Protein AF-A0A0M8MBG8-F1 (afdb_monomer)

Foldseek 3Di:
DDKFKAAPAQRDTDDPVVNVVDQWIKIFDADPVVRHGQKIFIHGNNHGPAIEGEDDPPDDPLVVLQVCQQKYWYWYFDDQDPQKTKIWTFMHHRSDTDWIWIFIAHNSRHTQKTWTADPPPRHTQLQPMKGKDFDPVQDDPVLPGGWIWIWGADRVFFTDKIWTDPPPPPCVRIDIDGPVCVVVVVVVDPDDPVQRRGSDPDDDDPPD

Structure (mmCIF, N/CA/C/O backbone):
data_AF-A0A0M8MBG8-F1
#
_entry.id   AF-A0A0M8MBG8-F1
#
loop_
_atom_site.group_PDB
_atom_site.id
_atom_site.type_symbol
_atom_site.label_atom_id
_atom_site.label_alt_id
_atom_site.label_comp_id
_atom_site.label_asym_id
_atom_site.label_entity_id
_atom_site.label_seq_id
_atom_site.pdbx_PDB_ins_code
_atom_site.Cartn_x
_atom_site.Cartn_y
_atom_site.Cartn_z
_atom_site.occupancy
_atom_site.B_iso_or_equiv
_atom_site.auth_seq_id
_atom_site.auth_comp_id
_atom_site.auth_asym_id
_atom_site.auth_atom_id
_atom_site.pdbx_PDB_model_num
ATOM 1 N N . MET A 1 1 ? -3.049 15.633 20.155 1.00 88.62 1 MET A N 1
ATOM 2 C CA . MET A 1 1 ? -3.070 15.124 18.769 1.00 88.62 1 MET A CA 1
ATOM 3 C C . MET A 1 1 ? -3.278 16.307 17.857 1.00 88.62 1 MET A C 1
ATOM 5 O O . MET A 1 1 ? -4.238 17.054 18.041 1.00 88.62 1 MET A O 1
ATOM 9 N N . LYS A 1 2 ? -2.425 16.414 16.848 1.00 94.88 2 LYS A N 1
ATOM 10 C CA . LYS A 1 2 ? -2.507 17.408 15.787 1.00 94.88 2 LYS A CA 1
ATOM 11 C C . LYS A 1 2 ? -3.289 16.831 14.607 1.00 94.88 2 LYS A C 1
ATOM 13 O O . LYS A 1 2 ? -3.202 15.636 14.340 1.00 94.88 2 LYS A O 1
ATOM 18 N N . ILE A 1 3 ? -4.043 17.670 13.904 1.00 97.12 3 ILE A N 1
ATOM 19 C CA . ILE A 1 3 ? -4.686 17.296 12.637 1.00 97.12 3 ILE A CA 1
ATOM 20 C C . ILE A 1 3 ? -3.884 17.922 11.500 1.00 97.12 3 ILE A C 1
ATOM 22 O O . ILE A 1 3 ? -3.602 19.121 11.528 1.00 97.12 3 ILE A O 1
ATOM 26 N N . GLU A 1 4 ? -3.530 17.113 10.510 1.00 96.50 4 GLU A N 1
ATOM 27 C CA . GLU A 1 4 ? -2.860 17.540 9.286 1.00 96.50 4 GLU A CA 1
ATOM 28 C C . GLU A 1 4 ? -3.695 17.140 8.074 1.00 96.50 4 GLU A C 1
ATOM 30 O O . GLU A 1 4 ? -4.271 16.054 8.043 1.00 96.50 4 GLU A O 1
ATOM 35 N N . TYR A 1 5 ? -3.736 18.014 7.073 1.00 96.75 5 TYR A N 1
ATOM 36 C CA . TYR A 1 5 ? -4.320 17.716 5.772 1.00 96.75 5 TYR A CA 1
ATOM 37 C C . TYR A 1 5 ? -3.174 17.469 4.813 1.00 96.75 5 TYR A C 1
ATOM 39 O O . TYR A 1 5 ? -2.209 18.237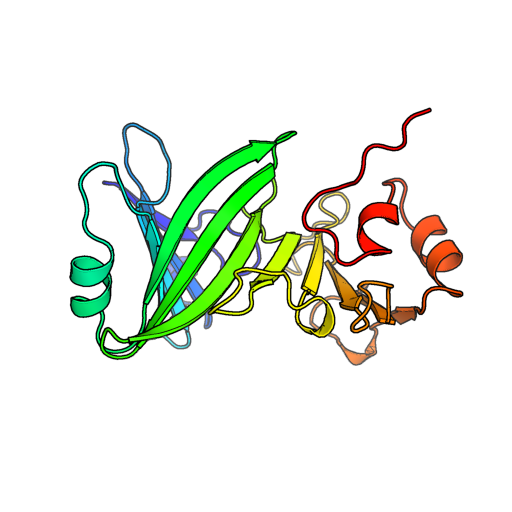 4.806 1.00 96.75 5 TYR A O 1
ATOM 47 N N . ARG A 1 6 ? -3.248 16.391 4.038 1.00 93.12 6 ARG A N 1
ATOM 48 C CA . ARG A 1 6 ? -2.189 16.037 3.097 1.00 93.12 6 ARG A CA 1
ATOM 49 C C . ARG A 1 6 ? -2.761 15.779 1.720 1.00 93.12 6 ARG A C 1
ATOM 51 O O . ARG A 1 6 ? -3.870 15.267 1.589 1.00 93.12 6 ARG A O 1
ATOM 58 N N . ASN A 1 7 ? -2.001 16.144 0.698 1.00 88.81 7 ASN A N 1
ATOM 59 C CA . ASN A 1 7 ? -2.304 15.729 -0.662 1.00 88.81 7 ASN A CA 1
ATOM 60 C C . ASN A 1 7 ? -2.178 14.198 -0.752 1.00 88.81 7 ASN A C 1
ATOM 62 O O . ASN A 1 7 ? -1.215 13.636 -0.232 1.00 88.81 7 ASN A O 1
ATOM 66 N N . TYR A 1 8 ? -3.151 13.540 -1.382 1.00 85.62 8 TYR A N 1
ATOM 67 C CA . TYR A 1 8 ? -3.202 12.079 -1.452 1.00 85.62 8 TYR A CA 1
ATOM 68 C C . TYR A 1 8 ? -1.993 11.472 -2.179 1.00 85.62 8 TYR A C 1
ATOM 70 O O . TYR A 1 8 ? -1.379 10.535 -1.677 1.00 85.62 8 TYR A O 1
ATOM 78 N N . PHE A 1 9 ? -1.606 12.054 -3.315 1.00 77.50 9 PHE A N 1
ATOM 79 C CA . PHE A 1 9 ? -0.576 11.500 -4.197 1.00 77.50 9 PHE A CA 1
ATOM 80 C C . PHE A 1 9 ? 0.858 11.750 -3.720 1.00 77.50 9 PHE A C 1
ATOM 82 O O . PHE A 1 9 ? 1.737 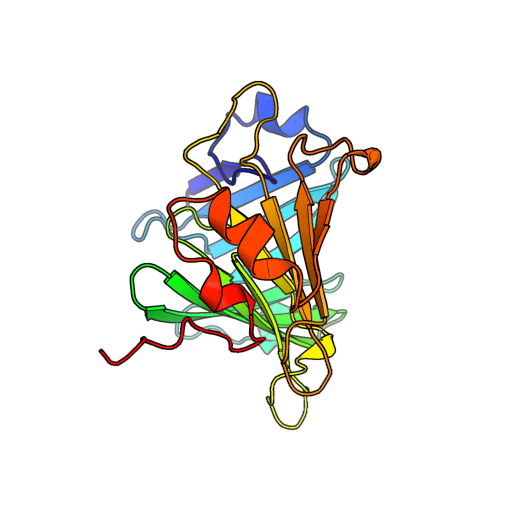10.926 -3.954 1.00 77.50 9 PHE A O 1
ATOM 89 N N . SER A 1 10 ? 1.111 12.889 -3.072 1.00 75.12 10 SER A N 1
ATOM 90 C CA . SER A 1 10 ? 2.455 13.278 -2.611 1.00 75.12 10 SER A CA 1
ATOM 91 C C . SER A 1 10 ? 2.670 13.114 -1.109 1.00 75.12 10 SER A C 1
ATOM 93 O O . SER A 1 10 ? 3.806 13.209 -0.646 1.00 75.12 10 SER A O 1
ATOM 95 N N . ASN A 1 11 ? 1.595 12.929 -0.333 1.00 82.12 11 ASN A N 1
ATOM 96 C CA . ASN A 1 11 ? 1.604 12.915 1.132 1.00 82.12 11 ASN A CA 1
ATOM 97 C C . ASN A 1 11 ? 2.143 14.218 1.772 1.00 82.12 11 ASN A C 1
ATOM 99 O O . ASN A 1 11 ? 2.404 14.272 2.976 1.00 82.12 11 ASN A O 1
ATOM 103 N N . PHE A 1 12 ? 2.293 15.301 1.001 1.00 85.25 12 PHE A N 1
ATOM 104 C CA . PHE A 1 12 ? 2.728 16.593 1.528 1.00 85.25 12 PHE A CA 1
ATOM 105 C C . PHE A 1 12 ? 1.622 17.285 2.315 1.00 85.25 12 PHE A C 1
ATOM 107 O O . PHE A 1 12 ? 0.460 17.294 1.909 1.00 85.25 12 PHE A O 1
ATOM 114 N N . VAL A 1 13 ? 2.004 17.911 3.431 1.00 91.00 13 VAL A N 1
ATOM 115 C CA . VAL A 1 13 ? 1.089 18.699 4.261 1.00 91.00 13 VAL A CA 1
ATOM 116 C C . VAL A 1 13 ? 0.666 19.958 3.510 1.00 91.00 13 VAL A C 1
ATOM 118 O O . VAL A 1 13 ? 1.502 20.753 3.081 1.00 91.00 13 VAL A O 1
ATOM 121 N N 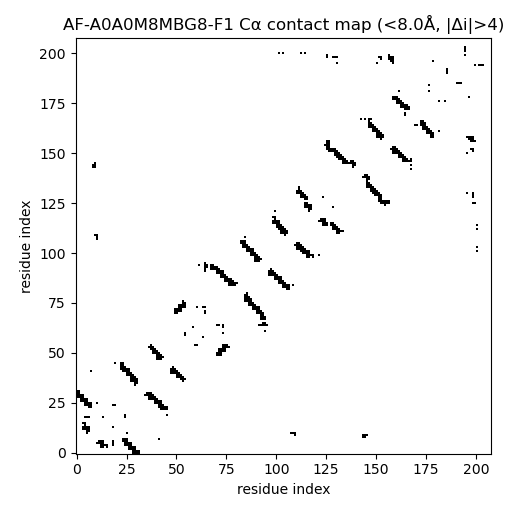. ILE A 1 14 ? -0.643 20.159 3.400 1.00 93.00 14 ILE A N 1
ATOM 122 C CA . ILE A 1 14 ? -1.267 21.306 2.744 1.00 93.00 14 ILE A CA 1
ATOM 123 C C . ILE A 1 14 ? -2.252 22.002 3.699 1.00 93.00 14 ILE A C 1
ATOM 125 O O . ILE A 1 14 ? -2.758 21.380 4.635 1.00 93.00 14 ILE A O 1
ATOM 129 N N . PRO A 1 15 ? -2.542 23.301 3.499 1.00 96.25 15 PRO A N 1
ATOM 130 C CA . PRO A 1 15 ? -3.608 23.982 4.228 1.00 96.25 15 PRO A CA 1
ATOM 131 C C . PRO A 1 15 ? -4.957 23.287 4.028 1.00 96.25 15 PRO A C 1
ATOM 133 O O . PRO A 1 15 ? -5.262 22.826 2.925 1.00 96.25 15 PRO A O 1
ATOM 136 N N . LYS A 1 16 ? -5.786 23.277 5.075 1.00 96.19 16 LYS A N 1
ATOM 137 C CA . LYS A 1 16 ? -7.126 22.677 5.056 1.00 96.19 16 LYS A CA 1
ATOM 138 C C . LYS A 1 16 ? -7.964 23.195 3.887 1.00 96.19 16 LYS A C 1
ATOM 140 O O . LYS A 1 16 ? -8.565 22.415 3.161 1.00 96.19 16 LYS A O 1
ATOM 145 N N . GLU A 1 17 ? -7.956 24.509 3.690 1.00 95.88 17 GLU A N 1
ATOM 146 C CA . GLU A 1 17 ? -8.761 25.196 2.682 1.00 95.88 17 GLU A CA 1
ATOM 147 C C . GLU A 1 17 ? -8.352 24.801 1.262 1.00 95.88 17 GLU A C 1
ATOM 149 O O . GLU A 1 17 ? -9.161 24.885 0.348 1.00 95.88 17 GLU A O 1
ATOM 154 N N . LYS A 1 18 ? -7.097 24.371 1.068 1.00 94.44 18 LYS A N 1
ATOM 155 C CA . LYS A 1 18 ? -6.642 23.810 -0.206 1.00 94.44 18 LYS A CA 1
ATOM 156 C C . LYS A 1 18 ? -7.043 22.347 -0.351 1.00 94.44 18 LYS A C 1
ATOM 158 O O . LYS A 1 18 ? -7.426 21.950 -1.441 1.00 94.44 18 LYS A O 1
ATOM 163 N N . ALA A 1 19 ? -6.953 21.566 0.725 1.00 94.00 19 ALA A N 1
ATOM 164 C CA . ALA A 1 19 ? -7.314 20.151 0.711 1.00 94.00 19 ALA A CA 1
ATOM 165 C C . ALA A 1 19 ? -8.797 19.938 0.385 1.00 94.00 19 ALA A C 1
ATOM 167 O O . ALA A 1 19 ? -9.117 19.115 -0.458 1.00 94.00 19 ALA A O 1
ATOM 168 N N . GLU A 1 20 ? -9.689 20.730 0.984 1.00 92.94 20 GLU A N 1
ATOM 169 C CA . GLU A 1 20 ? -11.144 20.628 0.774 1.00 92.94 20 GLU A CA 1
ATOM 170 C C . GLU A 1 20 ? -11.607 21.052 -0.635 1.00 92.94 20 GLU A C 1
ATOM 172 O O . GLU A 1 20 ? -12.784 20.910 -0.957 1.00 92.94 20 GLU A O 1
ATOM 177 N N . LEU A 1 21 ? -10.701 21.574 -1.473 1.00 94.00 21 LEU A N 1
ATOM 178 C CA . LEU A 1 21 ? -10.950 21.849 -2.894 1.00 94.00 21 LEU A CA 1
ATOM 179 C C . LEU A 1 21 ? -10.527 20.689 -3.808 1.00 94.00 21 LEU A C 1
ATOM 181 O O . LEU A 1 21 ? -10.783 20.756 -5.007 1.00 94.00 21 LEU A O 1
ATOM 185 N N . LEU A 1 22 ? -9.843 19.676 -3.270 1.00 91.19 22 LEU A N 1
ATOM 186 C CA . LEU A 1 22 ? -9.430 18.488 -4.009 1.00 91.19 22 LEU A CA 1
ATOM 187 C C . LEU A 1 22 ? -10.524 17.422 -3.937 1.00 91.19 22 LEU A C 1
ATOM 189 O O . LEU A 1 22 ? -11.169 17.257 -2.900 1.00 91.19 22 LEU A O 1
ATOM 193 N N . ASP A 1 23 ? -10.661 16.649 -5.012 1.00 92.69 23 ASP A N 1
ATOM 194 C CA . ASP A 1 23 ? -11.543 15.480 -5.023 1.00 92.69 23 ASP A CA 1
ATOM 195 C C . ASP A 1 23 ? -11.026 14.377 -4.088 1.00 92.69 23 ASP A C 1
ATOM 197 O O . ASP A 1 23 ? -11.828 13.656 -3.499 1.00 92.69 23 ASP A O 1
ATOM 201 N N . GLU A 1 24 ? -9.704 14.281 -3.901 1.00 94.25 24 GLU A N 1
ATOM 202 C CA . GLU A 1 24 ? -9.063 13.290 -3.037 1.00 94.25 24 GLU A CA 1
ATOM 203 C C . GLU A 1 24 ? -7.954 13.900 -2.161 1.00 94.25 24 GLU A C 1
ATOM 205 O O . GLU A 1 24 ? -7.055 14.600 -2.641 1.00 94.25 24 GLU A O 1
ATOM 210 N N . TYR A 1 25 ? -8.004 13.639 -0.853 1.00 95.25 25 TYR A N 1
ATOM 211 C CA . TYR A 1 25 ? -6.995 14.087 0.113 1.00 95.25 25 TYR A CA 1
ATOM 212 C C . TYR A 1 25 ? -6.979 13.217 1.377 1.00 95.25 25 TYR A C 1
ATOM 214 O O . TYR A 1 25 ? -7.871 12.404 1.620 1.00 95.25 25 TYR A O 1
ATOM 222 N N . LEU A 1 26 ? -5.956 13.400 2.216 1.00 95.56 26 LEU A N 1
ATOM 223 C CA . LEU A 1 26 ? -5.808 12.691 3.487 1.00 95.56 26 LEU A CA 1
ATOM 224 C C . LEU A 1 26 ? -6.048 13.626 4.674 1.00 95.56 26 LEU A C 1
ATOM 226 O O . LEU A 1 26 ? -5.556 14.757 4.700 1.00 95.56 26 LEU A O 1
ATOM 230 N N . VAL A 1 27 ? -6.730 13.120 5.702 1.00 97.50 27 VAL A N 1
ATOM 231 C CA . VAL A 1 27 ? -6.799 13.739 7.033 1.00 97.50 27 VAL A CA 1
ATOM 232 C C . VAL A 1 27 ? -6.043 12.860 8.019 1.00 97.50 27 VAL A C 1
ATOM 234 O O . VAL A 1 27 ? -6.485 11.765 8.365 1.00 97.50 27 VAL A O 1
ATOM 237 N N . CYS A 1 28 ? -4.900 13.343 8.491 1.00 96.12 28 CYS A N 1
ATOM 238 C CA . CYS A 1 28 ? -4.022 12.618 9.398 1.00 96.12 28 CYS A CA 1
ATOM 239 C C . CYS A 1 28 ? -4.172 13.147 10.826 1.00 96.12 28 CYS A C 1
ATOM 241 O O . CYS A 1 28 ? -3.935 14.323 11.101 1.00 96.12 28 CYS A O 1
ATOM 243 N N . TYR A 1 29 ? -4.510 12.260 11.756 1.00 95.94 29 TYR A N 1
ATOM 244 C CA . TYR A 1 29 ? -4.468 12.519 13.189 1.00 95.94 29 TYR A CA 1
ATOM 245 C C . TYR A 1 29 ? -3.117 12.061 13.718 1.00 95.94 29 TYR A C 1
ATOM 247 O O . TYR A 1 29 ? -2.861 10.862 13.820 1.00 95.94 29 TYR A O 1
ATOM 255 N N . VAL A 1 30 ? -2.255 13.020 14.023 1.00 93.56 30 VAL A N 1
ATOM 256 C CA . VAL A 1 30 ? -0.849 12.807 14.354 1.00 93.56 30 VAL A CA 1
ATOM 257 C C . VAL A 1 30 ? -0.644 12.948 15.858 1.00 93.56 30 VAL A C 1
ATOM 259 O O . VAL A 1 30 ? -1.140 13.890 16.491 1.00 93.56 30 VAL A O 1
ATOM 262 N N . ASP A 1 31 ? 0.075 11.998 16.443 1.00 90.38 31 ASP A N 1
ATOM 263 C CA . ASP A 1 31 ? 0.543 12.103 17.817 1.00 90.38 31 ASP A CA 1
ATOM 264 C C . ASP A 1 31 ? 1.647 13.171 17.902 1.00 90.38 31 ASP A C 1
ATOM 266 O O . ASP A 1 31 ? 2.607 13.161 17.137 1.00 90.38 31 ASP A O 1
ATOM 270 N N . GLU A 1 32 ? 1.496 14.134 18.810 1.00 88.75 32 GLU A N 1
ATOM 271 C CA . GLU A 1 32 ? 2.401 15.290 18.886 1.00 88.75 32 GLU A CA 1
ATOM 272 C C . GLU A 1 32 ? 3.767 14.952 19.485 1.00 88.75 32 GLU A C 1
ATOM 274 O O . GLU A 1 32 ? 4.735 15.656 19.207 1.00 88.75 32 GLU A O 1
ATOM 279 N N . ALA A 1 33 ? 3.857 13.900 20.302 1.00 88.00 33 ALA A N 1
ATOM 280 C CA . ALA A 1 33 ? 5.107 13.505 20.938 1.00 88.00 33 ALA A CA 1
ATOM 281 C C . ALA A 1 33 ? 6.012 12.741 19.964 1.00 88.00 33 ALA A C 1
ATOM 283 O O . ALA A 1 33 ? 7.230 12.902 19.992 1.00 88.00 33 ALA A O 1
ATOM 284 N N . THR A 1 34 ? 5.412 11.919 19.104 1.00 84.88 34 THR A N 1
ATOM 285 C CA . THR A 1 34 ? 6.127 11.058 18.152 1.00 84.88 34 THR A CA 1
ATOM 286 C C . THR A 1 34 ? 6.160 11.622 16.735 1.00 84.88 34 THR A C 1
ATOM 288 O O . THR A 1 34 ? 7.015 11.234 15.947 1.00 84.88 34 THR A O 1
ATOM 291 N N . GLY A 1 35 ? 5.238 12.523 16.385 1.00 85.56 35 GLY A N 1
ATOM 292 C CA . GLY A 1 35 ? 5.064 13.014 15.017 1.00 85.56 35 GLY A CA 1
ATOM 293 C C . GLY A 1 35 ? 4.468 11.976 14.060 1.00 85.56 35 GLY A C 1
ATOM 294 O O . GLY A 1 35 ? 4.411 12.220 12.855 1.00 85.56 35 GLY A O 1
ATOM 295 N N . LEU A 1 36 ? 4.014 10.826 14.569 1.00 85.44 36 LEU A N 1
ATOM 296 C CA . LEU A 1 36 ? 3.519 9.724 13.752 1.00 85.44 36 LEU A CA 1
ATOM 297 C C . LEU A 1 36 ? 1.984 9.713 13.677 1.00 85.44 36 LEU A C 1
ATOM 299 O O . LEU A 1 36 ? 1.308 10.042 14.657 1.00 85.44 36 LEU A O 1
ATOM 303 N N . PRO A 1 37 ? 1.393 9.312 12.535 1.00 89.88 37 PRO A N 1
ATOM 304 C CA . PRO A 1 37 ? -0.052 9.211 12.417 1.00 89.88 37 PRO A CA 1
ATOM 305 C C . PRO A 1 37 ? -0.584 8.082 13.302 1.00 89.88 37 PRO A C 1
ATOM 307 O O . PRO A 1 37 ? -0.076 6.959 13.275 1.00 89.88 37 PRO A O 1
ATOM 310 N N . LYS A 1 38 ? -1.636 8.392 14.056 1.00 93.06 38 LYS A N 1
ATOM 311 C CA . LYS A 1 38 ? -2.478 7.434 14.774 1.00 93.06 38 LYS A CA 1
ATOM 312 C C . LYS A 1 38 ? -3.627 6.949 13.895 1.00 93.06 38 LYS A C 1
ATOM 314 O O . LYS A 1 38 ? -3.981 5.774 13.915 1.00 93.06 38 LYS A O 1
ATOM 319 N N . ARG A 1 39 ? -4.220 7.863 13.125 1.00 94.75 39 ARG A N 1
ATOM 320 C CA . ARG A 1 39 ? -5.308 7.586 12.179 1.00 94.75 39 ARG A CA 1
ATOM 321 C C . ARG A 1 39 ? -5.130 8.400 10.914 1.00 94.75 39 ARG A C 1
ATOM 323 O O . ARG A 1 39 ? -4.738 9.563 10.996 1.00 94.75 39 ARG A O 1
ATOM 330 N N . ILE A 1 40 ? -5.464 7.812 9.777 1.00 95.19 40 ILE A N 1
ATOM 331 C CA . ILE A 1 40 ? -5.503 8.496 8.488 1.00 95.19 40 ILE A CA 1
ATOM 332 C C . ILE A 1 40 ? -6.858 8.210 7.862 1.00 95.19 40 ILE A C 1
ATOM 334 O O . ILE A 1 40 ? -7.256 7.052 7.764 1.00 95.19 40 ILE A O 1
ATOM 338 N N . TYR A 1 41 ? -7.570 9.262 7.477 1.00 96.56 41 TYR A N 1
ATOM 339 C CA . TYR A 1 41 ? -8.777 9.141 6.672 1.00 96.56 41 TYR A CA 1
ATOM 340 C C . TYR A 1 41 ? -8.444 9.515 5.239 1.00 96.56 41 TYR A C 1
ATOM 342 O O . TYR A 1 41 ? -7.955 10.619 4.998 1.00 96.56 41 TYR A O 1
ATOM 350 N N . THR A 1 42 ? -8.735 8.610 4.315 1.00 95.94 42 THR A N 1
ATOM 351 C CA . THR A 1 42 ? -8.793 8.920 2.889 1.00 95.94 42 THR A CA 1
ATOM 352 C C . THR A 1 42 ? -10.156 9.524 2.612 1.00 95.94 42 THR A C 1
ATOM 354 O O . THR A 1 42 ? -11.181 8.892 2.884 1.00 95.94 42 THR A O 1
ATOM 357 N N . VAL A 1 43 ? -10.167 10.762 2.130 1.00 96.62 43 VAL A N 1
ATOM 358 C CA . VAL A 1 43 ? -11.384 11.466 1.742 1.00 96.62 43 VAL A CA 1
ATOM 359 C C . VAL A 1 43 ? -11.450 11.499 0.226 1.00 96.62 43 VAL A C 1
ATOM 361 O O . VAL A 1 43 ? -10.537 12.028 -0.395 1.00 96.62 43 VAL A O 1
ATOM 364 N N . LEU A 1 44 ? -12.535 10.967 -0.331 1.00 95.38 44 LEU A N 1
ATOM 365 C CA . LEU A 1 44 ? -12.853 10.966 -1.753 1.00 95.38 44 LEU A CA 1
ATOM 366 C C . LEU A 1 44 ? -14.229 11.612 -1.950 1.00 95.38 44 LEU A C 1
ATOM 368 O O . LEU A 1 44 ? -15.193 11.257 -1.267 1.00 95.38 44 LEU A O 1
ATOM 372 N N . GLU A 1 45 ? -14.316 12.602 -2.836 1.00 94.25 45 GLU A N 1
ATOM 373 C CA . GLU A 1 45 ? -15.536 13.367 -3.134 1.00 94.25 45 GLU A CA 1
ATOM 374 C C . GLU A 1 45 ? -16.229 13.904 -1.859 1.00 94.25 45 GLU A C 1
ATOM 376 O O . GLU A 1 45 ? -17.454 13.872 -1.694 1.00 94.25 45 GLU A O 1
ATOM 381 N N . GLY A 1 46 ? -15.419 14.365 -0.898 1.00 92.50 46 GLY A N 1
ATOM 382 C CA . GLY A 1 46 ? -15.882 14.904 0.384 1.00 92.50 46 GLY A CA 1
ATOM 383 C C . GLY A 1 46 ? -16.404 13.863 1.383 1.00 92.50 46 GLY A C 1
ATOM 384 O O . GLY A 1 46 ? -16.980 14.237 2.409 1.00 92.50 46 GLY A O 1
ATOM 385 N N . ARG A 1 47 ? -16.223 12.562 1.124 1.00 93.69 47 ARG A N 1
ATOM 386 C CA . ARG A 1 47 ? -16.619 11.464 2.019 1.00 93.69 47 ARG A CA 1
ATOM 387 C C . ARG A 1 47 ? -15.410 10.652 2.446 1.00 93.69 47 ARG A C 1
ATOM 389 O O . ARG A 1 47 ? -14.475 10.478 1.681 1.00 93.69 47 ARG A O 1
ATOM 396 N N . VAL A 1 48 ? -15.438 10.135 3.672 1.00 94.06 48 VAL A N 1
ATOM 397 C CA . VAL A 1 48 ? -14.415 9.182 4.116 1.00 94.06 48 VAL A CA 1
ATOM 398 C C . VAL A 1 48 ? -14.633 7.871 3.366 1.00 94.06 48 VAL A C 1
ATOM 400 O O . VAL A 1 48 ? -15.657 7.222 3.564 1.00 94.06 48 VAL A O 1
ATOM 403 N N . ASP A 1 49 ? -13.675 7.523 2.516 1.00 93.81 49 ASP A N 1
ATOM 404 C CA . ASP A 1 49 ? -13.654 6.288 1.727 1.00 93.81 49 ASP A CA 1
ATOM 405 C C . ASP A 1 49 ? -12.804 5.205 2.408 1.00 93.81 49 ASP A C 1
ATOM 407 O O . ASP A 1 49 ? -13.153 4.026 2.422 1.00 93.81 49 ASP A O 1
ATOM 411 N N . GLY A 1 50 ? -11.726 5.621 3.079 1.00 94.00 50 GLY A N 1
ATOM 412 C CA . GLY A 1 50 ? -10.793 4.719 3.744 1.00 94.00 50 GLY A CA 1
ATOM 413 C C . GLY A 1 50 ? -10.370 5.212 5.119 1.00 94.00 50 GLY A C 1
ATOM 414 O O . GLY A 1 50 ? -10.265 6.414 5.368 1.00 94.00 50 GLY A O 1
ATOM 415 N N . ILE A 1 51 ? -10.100 4.266 6.020 1.00 96.56 51 ILE A N 1
ATOM 416 C CA . ILE A 1 51 ? -9.557 4.538 7.351 1.00 96.56 51 ILE A CA 1
ATOM 417 C C . ILE A 1 51 ? -8.374 3.611 7.589 1.00 96.56 51 ILE A C 1
ATOM 419 O O . ILE A 1 51 ? -8.546 2.395 7.642 1.00 96.56 51 ILE A O 1
ATOM 423 N N . ASP A 1 52 ? -7.196 4.187 7.804 1.00 95.31 52 ASP A N 1
ATOM 424 C CA . ASP A 1 52 ? -6.052 3.492 8.382 1.00 95.31 52 ASP A CA 1
ATOM 425 C C . ASP A 1 52 ? -5.950 3.841 9.870 1.00 95.31 52 ASP A C 1
ATOM 427 O O . ASP A 1 52 ? -5.906 5.014 10.250 1.00 95.31 52 ASP A O 1
ATOM 431 N N . TYR A 1 53 ? -5.902 2.824 10.727 1.00 96.31 53 TYR A N 1
ATOM 432 C CA . TYR A 1 53 ? -5.760 2.965 12.173 1.00 96.31 53 TYR A CA 1
ATOM 433 C C . TYR A 1 53 ? -4.484 2.270 12.639 1.00 96.31 53 TYR A C 1
ATOM 435 O O . TYR A 1 53 ? -4.349 1.063 12.475 1.00 96.31 53 TYR A O 1
ATOM 443 N N . TYR A 1 54 ? -3.571 3.003 13.268 1.00 94.62 54 TYR A N 1
ATOM 444 C CA . TYR A 1 54 ? -2.321 2.458 13.789 1.00 94.62 54 TYR A CA 1
ATOM 445 C C . TYR A 1 54 ? -2.490 2.001 15.240 1.00 94.62 54 TYR A C 1
ATOM 447 O O . TYR A 1 54 ? -2.752 2.816 16.130 1.00 94.62 54 TYR A O 1
ATOM 455 N N . LEU A 1 55 ? -2.342 0.695 15.472 1.00 93.44 55 LEU A N 1
ATOM 456 C CA . LEU A 1 55 ? -2.427 0.104 16.806 1.00 93.44 55 LEU A CA 1
ATOM 457 C C . LEU A 1 55 ? -1.276 0.582 17.690 1.00 93.44 55 LEU A C 1
ATOM 459 O O . LEU A 1 55 ? -0.108 0.535 17.302 1.00 93.44 55 LEU A O 1
ATOM 463 N N . GLU A 1 56 ? -1.620 0.999 18.901 1.00 89.12 56 GLU A N 1
ATOM 464 C CA . GLU A 1 56 ? -0.668 1.293 19.967 1.00 89.12 56 GLU A CA 1
ATOM 465 C C . GLU A 1 56 ? -0.592 0.145 20.984 1.00 89.12 56 GLU A C 1
ATOM 467 O O . GLU A 1 56 ? -1.524 -0.657 21.108 1.00 89.12 56 GLU A O 1
ATOM 472 N N . PRO A 1 57 ? 0.510 0.058 21.753 1.00 87.19 57 PRO A N 1
ATOM 473 C CA . PRO A 1 57 ? 0.638 -0.937 22.808 1.00 87.19 57 PRO A CA 1
ATOM 474 C C . PRO A 1 57 ? -0.543 -0.895 23.790 1.00 87.19 57 PRO A C 1
ATOM 476 O O . PRO A 1 57 ? -0.798 0.121 24.432 1.00 87.19 57 PRO A O 1
ATOM 479 N N . GLY A 1 58 ? -1.231 -2.029 23.938 1.00 89.44 58 GLY A N 1
ATOM 480 C CA . GLY A 1 58 ? -2.362 -2.191 24.858 1.00 89.44 58 GLY A CA 1
ATOM 481 C C . GLY A 1 58 ? -3.744 -2.029 24.221 1.00 89.44 58 GLY A C 1
ATOM 482 O O . GLY A 1 58 ? -4.738 -2.332 24.877 1.00 89.44 58 GLY A O 1
ATOM 483 N N . GLU A 1 59 ? -3.827 -1.615 22.958 1.00 94.31 59 GLU A N 1
ATOM 484 C CA . GLU A 1 59 ? -5.094 -1.587 22.228 1.00 94.31 59 GLU A CA 1
ATOM 485 C C . GLU A 1 59 ? -5.478 -2.960 21.676 1.00 94.31 59 GLU A C 1
ATOM 487 O O . GLU A 1 59 ? -4.632 -3.806 21.380 1.00 94.31 59 GLU A O 1
ATOM 492 N N . ASN A 1 60 ? -6.784 -3.180 21.520 1.00 94.50 60 ASN A N 1
ATOM 493 C CA . ASN A 1 60 ? -7.327 -4.421 20.990 1.00 94.50 60 ASN A CA 1
ATOM 494 C C . ASN A 1 60 ? -7.803 -4.238 19.544 1.00 94.50 60 ASN A C 1
ATOM 496 O O . ASN A 1 60 ? -8.781 -3.538 19.283 1.00 94.50 60 ASN A O 1
ATOM 500 N N . GLU A 1 61 ? -7.156 -4.932 18.609 1.00 95.00 61 GLU A N 1
ATOM 501 C CA . GLU A 1 61 ? -7.500 -4.914 17.181 1.00 95.00 61 GLU A CA 1
ATOM 502 C C . GLU A 1 61 ? -8.988 -5.182 16.906 1.00 95.00 61 GLU A C 1
ATOM 504 O O . GLU A 1 61 ? -9.615 -4.471 16.121 1.00 95.00 61 GLU A O 1
ATOM 509 N N . ALA A 1 62 ? -9.584 -6.172 17.576 1.00 94.00 62 ALA A N 1
ATOM 510 C CA . ALA A 1 62 ? -10.978 -6.545 17.353 1.00 94.00 62 ALA A CA 1
ATOM 511 C C . ALA A 1 62 ? -11.965 -5.495 17.885 1.00 94.00 62 ALA A C 1
ATOM 513 O O . ALA A 1 62 ? -13.083 -5.392 17.380 1.00 94.00 62 ALA A O 1
ATOM 514 N N . GLU A 1 63 ? -11.583 -4.724 18.903 1.00 95.38 63 GLU A N 1
ATOM 515 C CA . GLU A 1 63 ? -12.376 -3.585 19.369 1.00 95.38 63 GLU A CA 1
ATOM 516 C C . GLU A 1 63 ? -12.309 -2.442 18.359 1.00 95.38 63 GLU A C 1
ATOM 518 O O . GLU A 1 63 ? -13.355 -1.922 17.973 1.00 95.38 63 GLU A O 1
ATOM 523 N N . ILE A 1 64 ? -11.115 -2.124 17.846 1.00 95.38 64 ILE A N 1
ATOM 524 C CA . ILE A 1 64 ? -10.940 -1.108 16.799 1.00 95.38 64 ILE A CA 1
ATOM 525 C C . ILE A 1 64 ? -11.733 -1.472 15.539 1.00 95.38 64 ILE A C 1
ATOM 527 O O . ILE A 1 64 ? -12.476 -0.637 15.023 1.00 95.38 64 ILE A O 1
ATOM 531 N N . ALA A 1 65 ? -11.657 -2.724 15.085 1.00 95.25 65 ALA A N 1
ATOM 532 C CA . ALA A 1 65 ? -12.398 -3.204 13.919 1.00 95.25 65 ALA A CA 1
ATOM 533 C C . ALA A 1 65 ? -13.924 -3.038 14.060 1.00 95.25 65 ALA A C 1
ATOM 535 O O . ALA A 1 65 ? -14.622 -2.820 13.072 1.00 95.25 65 ALA A O 1
ATOM 536 N N . LYS A 1 66 ? -14.461 -3.114 15.286 1.00 94.19 66 LYS A N 1
ATOM 537 C CA . LYS A 1 66 ? -15.897 -2.929 15.558 1.00 94.19 66 LYS A CA 1
ATOM 538 C C . LYS A 1 66 ? -16.325 -1.464 15.597 1.00 94.19 66 LYS A C 1
ATOM 540 O O . LYS A 1 66 ? -17.506 -1.191 15.398 1.00 94.19 66 LYS A O 1
ATOM 545 N N . LEU A 1 67 ? -15.404 -0.533 15.854 1.00 93.88 67 LEU A N 1
ATOM 546 C CA . LEU A 1 67 ? -15.709 0.902 15.858 1.00 93.88 67 LEU A CA 1
ATOM 547 C C . LEU A 1 67 ? -16.009 1.431 14.449 1.00 93.88 67 LEU A C 1
ATOM 549 O O . LEU A 1 67 ? -16.804 2.358 14.304 1.00 93.88 67 LEU A O 1
ATOM 553 N N . TYR A 1 68 ? -15.410 0.831 13.418 1.00 91.50 68 TYR A N 1
ATOM 554 C CA . TYR A 1 68 ? -15.505 1.279 12.028 1.00 91.50 68 TYR A CA 1
ATOM 555 C C . TYR A 1 68 ? -16.221 0.235 11.165 1.00 91.50 68 TYR A C 1
ATOM 557 O O . TYR A 1 68 ? -15.613 -0.509 10.399 1.00 91.50 68 TYR A O 1
ATOM 565 N N . VAL A 1 69 ? -17.547 0.177 11.308 1.00 85.56 69 VAL A N 1
ATOM 566 C CA . VAL A 1 69 ? -18.403 -0.845 10.676 1.00 85.56 69 VAL A CA 1
ATOM 567 C C . VAL A 1 69 ? -18.309 -0.844 9.145 1.00 85.56 69 VAL A C 1
ATOM 569 O O . VAL A 1 69 ? -18.350 -1.914 8.541 1.00 85.56 69 VAL A O 1
ATOM 572 N N . GLU A 1 70 ? -18.156 0.325 8.524 1.00 88.94 70 GLU A N 1
ATOM 573 C CA . GLU A 1 70 ? -18.084 0.460 7.061 1.00 88.94 70 GLU A CA 1
ATOM 574 C C . GLU A 1 70 ? -16.743 -0.014 6.478 1.00 88.94 70 GLU A C 1
ATOM 576 O O . GLU A 1 70 ? -16.685 -0.417 5.320 1.00 88.94 70 GLU A O 1
ATOM 581 N N . GLY A 1 71 ? -15.676 -0.031 7.280 1.00 94.31 71 GLY A N 1
ATOM 582 C CA . GLY A 1 71 ? -14.352 -0.442 6.829 1.00 94.31 71 GLY A CA 1
ATO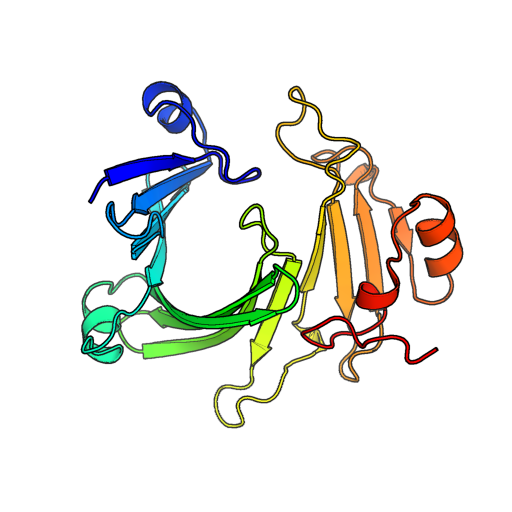M 583 C C . GLY A 1 71 ? -13.225 0.187 7.645 1.00 94.31 71 GLY A C 1
ATOM 584 O O . GLY A 1 71 ? -13.261 1.383 7.930 1.00 94.31 71 GLY A O 1
ATOM 585 N N . VAL A 1 72 ? -12.200 -0.593 7.996 1.00 96.75 72 VAL A N 1
ATOM 586 C CA . VAL A 1 72 ? -10.947 -0.071 8.570 1.00 96.75 72 VAL A CA 1
ATOM 587 C C . VAL A 1 72 ? -9.770 -0.989 8.284 1.00 96.75 72 VAL A C 1
ATOM 589 O O . VAL A 1 72 ? -9.849 -2.203 8.455 1.00 96.75 72 VAL A O 1
ATOM 592 N N . SER A 1 73 ? -8.653 -0.392 7.894 1.00 96.44 73 SER A N 1
ATOM 593 C CA . SER A 1 73 ? -7.341 -1.024 7.852 1.00 96.44 73 SER A CA 1
ATOM 594 C C . SER A 1 73 ? -6.643 -0.794 9.185 1.0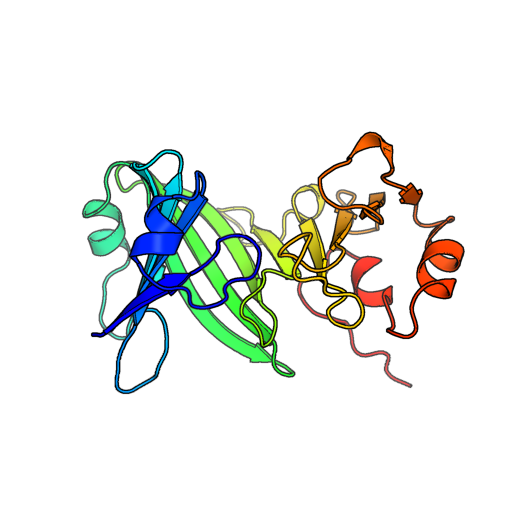0 96.44 73 SER A C 1
ATOM 596 O O . SER A 1 73 ? -6.149 0.297 9.466 1.00 96.44 73 SER A O 1
ATOM 598 N N . VAL A 1 74 ? -6.604 -1.819 10.028 1.00 96.81 74 VAL A N 1
ATOM 599 C CA . VAL A 1 74 ? -5.839 -1.784 11.273 1.00 96.81 74 VAL A CA 1
ATOM 600 C C . VAL A 1 74 ? -4.389 -2.144 10.963 1.00 96.81 74 VAL A C 1
ATOM 602 O O . VAL A 1 74 ? -4.123 -3.151 10.309 1.00 96.81 74 VAL A O 1
ATOM 605 N N . ARG A 1 75 ? -3.450 -1.295 11.378 1.00 94.62 75 ARG A N 1
ATOM 606 C CA . ARG A 1 75 ? -2.036 -1.374 11.012 1.00 94.62 75 ARG A CA 1
ATOM 607 C C . ARG A 1 75 ? -1.144 -1.533 12.228 1.00 94.62 75 ARG A C 1
ATOM 609 O O . ARG A 1 75 ? -1.264 -0.797 13.206 1.00 94.62 75 ARG A O 1
ATOM 616 N N . GLU A 1 76 ? -0.190 -2.442 12.108 1.00 91.81 76 GLU A N 1
ATOM 617 C CA . GLU A 1 76 ? 0.906 -2.646 13.050 1.00 91.81 76 GLU A CA 1
ATOM 618 C C . GLU A 1 76 ? 2.211 -2.221 12.374 1.00 91.81 76 GLU A C 1
ATOM 620 O O . GLU A 1 76 ? 2.549 -2.725 11.300 1.00 91.81 76 GLU A O 1
ATOM 625 N N . ARG A 1 77 ? 2.956 -1.295 12.989 1.00 85.31 77 ARG A N 1
ATOM 626 C CA . ARG A 1 77 ? 4.312 -0.963 12.530 1.00 85.31 77 ARG A CA 1
ATOM 627 C C . ARG A 1 77 ? 5.264 -2.050 13.004 1.00 85.31 77 ARG A C 1
ATOM 629 O O . ARG A 1 77 ? 5.352 -2.295 14.204 1.00 85.31 77 ARG A O 1
ATOM 636 N N . MET A 1 78 ? 5.936 -2.704 12.065 1.00 77.81 78 MET A N 1
ATOM 637 C CA . MET A 1 78 ? 6.771 -3.866 12.356 1.00 77.81 78 MET A CA 1
ATOM 638 C C . MET A 1 78 ? 8.238 -3.483 12.533 1.00 77.81 78 MET A C 1
ATOM 640 O O . MET A 1 78 ? 8.837 -3.842 13.543 1.00 77.81 78 MET A O 1
ATOM 644 N N . GLU A 1 79 ? 8.816 -2.764 11.568 1.00 78.56 79 GLU A N 1
ATOM 645 C CA . GLU A 1 79 ? 10.256 -2.495 11.536 1.00 78.56 79 GLU A CA 1
ATOM 646 C C . GLU A 1 79 ? 10.589 -1.294 10.638 1.00 78.56 79 GLU A C 1
ATOM 648 O O . GLU A 1 79 ? 9.874 -1.017 9.671 1.00 78.56 79 GLU A O 1
ATOM 653 N N . GLU A 1 80 ? 11.698 -0.617 10.947 1.00 77.06 80 GLU A N 1
ATOM 654 C CA . GLU A 1 80 ? 12.378 0.292 10.025 1.00 77.06 80 GLU A CA 1
ATOM 655 C C . GLU A 1 80 ? 13.651 -0.375 9.492 1.00 77.06 80 GLU A C 1
ATOM 657 O O . GLU A 1 80 ? 14.611 -0.584 10.234 1.00 77.06 80 GLU A O 1
ATOM 662 N N . VAL A 1 81 ? 13.677 -0.699 8.199 1.00 78.88 81 VAL A N 1
ATOM 663 C CA . VAL A 1 81 ? 14.823 -1.341 7.539 1.00 78.88 81 VAL A CA 1
ATOM 664 C C . VAL A 1 81 ? 15.349 -0.407 6.462 1.00 78.88 81 VAL A C 1
ATOM 666 O O . VAL A 1 81 ? 14.645 -0.109 5.506 1.00 78.88 81 VAL A O 1
ATOM 669 N N . GLN A 1 82 ? 16.592 0.065 6.602 1.00 77.56 82 GLN A N 1
ATOM 670 C CA . GLN A 1 82 ? 17.244 0.940 5.611 1.00 77.56 82 GLN A CA 1
ATOM 671 C C . GLN A 1 82 ? 16.429 2.212 5.270 1.00 77.56 82 GLN A C 1
ATOM 673 O O . GLN A 1 82 ? 16.436 2.680 4.135 1.00 77.56 82 GLN A O 1
ATOM 678 N N . GLY A 1 83 ? 15.718 2.778 6.254 1.00 80.75 83 GLY A N 1
ATOM 679 C CA . GLY A 1 83 ? 14.853 3.951 6.057 1.00 80.75 83 GLY A CA 1
ATOM 680 C C . GLY A 1 83 ? 13.495 3.642 5.416 1.00 80.75 83 GLY A C 1
ATOM 681 O O . GLY A 1 83 ? 12.761 4.570 5.084 1.00 80.75 83 GLY A O 1
ATOM 682 N N . LEU A 1 84 ? 13.158 2.360 5.247 1.00 87.81 84 LEU A N 1
ATOM 683 C CA . LEU A 1 84 ? 11.836 1.891 4.845 1.00 87.81 84 LEU A CA 1
ATOM 684 C C . LEU A 1 84 ? 11.023 1.504 6.074 1.00 87.81 84 LEU A C 1
ATOM 686 O O . LEU A 1 84 ? 11.535 0.816 6.953 1.00 87.81 84 LEU A O 1
ATOM 690 N N . VAL A 1 85 ? 9.748 1.881 6.101 1.00 89.00 85 VAL A N 1
ATOM 691 C CA . VAL A 1 85 ? 8.803 1.474 7.147 1.00 89.00 85 VAL A CA 1
ATOM 692 C C . VAL A 1 85 ? 8.009 0.275 6.650 1.00 89.00 85 VAL A C 1
ATOM 694 O O . VAL A 1 85 ? 7.364 0.348 5.603 1.00 89.00 85 VAL A O 1
ATOM 697 N N . ILE A 1 86 ? 8.028 -0.818 7.409 1.00 92.00 86 ILE A N 1
ATOM 698 C CA . ILE A 1 86 ? 7.238 -2.017 7.125 1.00 92.00 86 ILE A CA 1
ATOM 699 C C . ILE A 1 86 ? 6.032 -2.043 8.059 1.00 92.00 86 ILE A C 1
ATOM 701 O O . ILE A 1 86 ? 6.161 -1.996 9.286 1.00 92.00 86 ILE A O 1
ATOM 705 N N . GLU A 1 87 ? 4.848 -2.138 7.470 1.00 93.12 87 GLU A N 1
ATOM 706 C CA . GLU A 1 87 ? 3.574 -2.185 8.176 1.00 93.12 87 GLU A CA 1
ATOM 707 C C . GLU A 1 87 ? 2.825 -3.460 7.800 1.00 93.12 87 GLU A C 1
ATOM 709 O O . GLU A 1 87 ? 2.735 -3.797 6.622 1.00 93.12 87 GLU A O 1
ATOM 714 N N . ARG A 1 88 ? 2.205 -4.123 8.777 1.00 94.56 88 ARG A N 1
ATOM 715 C CA . ARG A 1 88 ? 1.190 -5.144 8.503 1.00 94.56 88 ARG A CA 1
ATOM 716 C C . ARG A 1 88 ? -0.188 -4.535 8.652 1.00 94.56 88 ARG A C 1
ATOM 718 O O . ARG A 1 88 ? -0.532 -4.044 9.723 1.00 94.56 88 ARG A O 1
ATOM 725 N N . GLY A 1 89 ? -0.969 -4.576 7.582 1.00 95.31 89 GLY A N 1
ATOM 726 C CA . GLY A 1 89 ? -2.355 -4.132 7.551 1.00 95.31 89 GLY A CA 1
ATOM 727 C C . GLY A 1 89 ? -3.325 -5.308 7.583 1.00 95.31 89 GLY A C 1
ATOM 728 O O . GLY A 1 89 ? -3.144 -6.300 6.874 1.00 95.31 89 GLY A O 1
ATOM 729 N N . ARG A 1 90 ? -4.386 -5.176 8.372 1.00 96.62 90 ARG A N 1
ATOM 730 C CA . ARG A 1 90 ? -5.547 -6.066 8.390 1.00 96.62 90 ARG A CA 1
ATOM 731 C C . ARG A 1 90 ? -6.787 -5.234 8.114 1.00 96.62 90 ARG A C 1
ATOM 733 O O . ARG A 1 90 ? -7.123 -4.338 8.882 1.00 96.62 90 ARG A O 1
ATOM 740 N N . TYR A 1 91 ? -7.434 -5.495 6.986 1.00 96.62 91 TYR A N 1
ATOM 741 C CA . TYR A 1 91 ? -8.626 -4.767 6.578 1.00 96.62 91 TYR A CA 1
ATOM 742 C C . TYR A 1 91 ? -9.876 -5.503 7.042 1.00 96.62 91 TYR A C 1
ATOM 744 O O . TYR A 1 91 ? -10.061 -6.690 6.752 1.00 96.62 91 TYR A O 1
ATOM 752 N N . TYR A 1 92 ? -10.734 -4.780 7.748 1.00 97.00 92 TYR A N 1
ATOM 753 C CA . TYR A 1 92 ? -11.973 -5.273 8.319 1.00 97.00 92 TYR A CA 1
ATOM 754 C C . TYR A 1 92 ? -13.165 -4.558 7.706 1.00 97.00 92 TYR A C 1
ATOM 756 O O . TYR A 1 92 ? -13.110 -3.353 7.490 1.00 97.00 92 TYR A O 1
ATOM 764 N N . VAL A 1 93 ? -14.264 -5.285 7.509 1.00 95.50 93 VAL A N 1
ATOM 765 C CA . VAL A 1 93 ? -15.581 -4.733 7.161 1.00 95.50 93 VAL A CA 1
ATOM 766 C C . VAL A 1 93 ? -16.601 -5.382 8.083 1.00 95.50 93 VAL A C 1
ATOM 768 O O . VAL A 1 93 ? -16.596 -6.599 8.253 1.00 95.50 93 VAL A O 1
ATOM 771 N N . LYS A 1 94 ? -17.455 -4.579 8.726 1.00 94.06 94 LYS A N 1
ATOM 772 C CA . LYS A 1 94 ? -18.428 -5.040 9.735 1.00 94.06 94 LYS A CA 1
ATOM 773 C C . LYS A 1 94 ? -17.788 -5.871 10.859 1.00 94.06 94 LYS A C 1
ATOM 775 O O . LYS A 1 94 ? -18.411 -6.773 11.411 1.00 94.06 94 LYS A O 1
ATOM 780 N N . GLY A 1 95 ? -16.536 -5.555 11.198 1.00 92.31 95 GLY A N 1
ATOM 781 C CA . GLY A 1 95 ? -15.746 -6.263 12.208 1.00 92.31 95 GLY A CA 1
ATOM 782 C C . GLY A 1 95 ? -15.164 -7.610 11.759 1.00 92.31 95 GLY A C 1
ATOM 783 O O . GLY A 1 95 ? -14.520 -8.275 12.568 1.00 92.31 95 GLY A O 1
ATOM 784 N N . GLU A 1 96 ? -15.347 -8.020 10.502 1.00 94.88 96 GLU A N 1
ATOM 785 C CA . GLU A 1 96 ? -14.798 -9.267 9.957 1.00 94.88 96 GLU A CA 1
ATOM 786 C C . GLU A 1 96 ? -13.547 -9.016 9.113 1.00 94.88 96 GLU A C 1
ATOM 788 O O . GLU A 1 96 ? -13.505 -8.079 8.319 1.00 94.88 96 GLU A O 1
ATOM 793 N N . LEU A 1 97 ? -12.530 -9.874 9.262 1.00 96.19 97 LEU A N 1
ATOM 794 C CA . LEU A 1 97 ? -11.267 -9.763 8.527 1.00 96.19 97 LEU A CA 1
ATOM 795 C C . LEU A 1 97 ? -11.448 -10.122 7.042 1.00 96.19 97 LEU A C 1
ATOM 797 O O . LEU A 1 97 ? -11.596 -11.293 6.660 1.00 96.19 97 LEU A O 1
ATOM 801 N N . VAL A 1 98 ? -11.348 -9.112 6.183 1.00 96.06 98 VAL A N 1
ATOM 802 C CA . VAL A 1 98 ? -11.487 -9.242 4.731 1.00 96.06 98 VAL A CA 1
ATOM 803 C C . VAL A 1 98 ? -10.155 -9.611 4.089 1.00 96.06 98 VAL A C 1
ATOM 805 O O . VAL A 1 98 ? -10.100 -10.596 3.345 1.00 96.06 98 VAL A O 1
ATOM 808 N N . SER A 1 99 ? -9.079 -8.896 4.422 1.00 95.81 99 SER A N 1
ATOM 809 C CA . SER A 1 99 ? -7.739 -9.113 3.867 1.00 95.81 99 SER A CA 1
ATOM 810 C C . SER A 1 99 ? -6.634 -8.782 4.871 1.00 95.81 99 SER A C 1
ATOM 812 O O . SER A 1 99 ? -6.837 -8.052 5.837 1.00 95.81 99 SER A O 1
ATOM 814 N N . VAL A 1 100 ? -5.454 -9.350 4.633 1.00 97.44 100 VAL A N 1
ATOM 815 C CA . VAL A 1 100 ? -4.212 -9.049 5.349 1.00 97.44 100 VAL A CA 1
ATOM 816 C C . VAL A 1 100 ? -3.102 -8.852 4.325 1.00 97.44 100 VAL A C 1
ATOM 818 O O . VAL A 1 100 ? -3.099 -9.510 3.282 1.00 97.44 100 VAL A O 1
ATOM 821 N N . GLY A 1 101 ? -2.193 -7.925 4.591 1.00 96.75 101 GLY A N 1
ATOM 822 C CA . GLY A 1 101 ? -1.102 -7.599 3.686 1.00 96.75 101 GLY A CA 1
ATOM 823 C C . GLY A 1 101 ? 0.015 -6.858 4.396 1.00 96.75 101 GLY A C 1
ATOM 824 O O . GLY A 1 101 ? -0.233 -6.158 5.377 1.00 96.75 101 GLY A O 1
ATOM 825 N N . ASP A 1 102 ? 1.224 -6.997 3.873 1.00 95.94 102 ASP A N 1
ATOM 826 C CA . ASP A 1 102 ? 2.351 -6.165 4.272 1.00 95.94 102 ASP A CA 1
ATOM 827 C C . ASP A 1 102 ? 2.469 -4.985 3.303 1.00 95.94 102 ASP A C 1
ATOM 829 O O . ASP A 1 102 ? 2.259 -5.119 2.095 1.00 95.94 102 ASP A O 1
ATOM 833 N N . VAL A 1 103 ? 2.771 -3.808 3.839 1.00 93.19 103 VAL A N 1
ATOM 834 C CA . VAL A 1 103 ? 2.977 -2.574 3.085 1.00 93.19 103 VAL A CA 1
ATOM 835 C C . VAL A 1 103 ? 4.343 -2.024 3.450 1.00 93.19 103 VAL A C 1
ATOM 837 O O . VAL A 1 103 ? 4.661 -1.873 4.627 1.00 93.19 103 VAL A O 1
ATOM 840 N N . VAL A 1 104 ? 5.143 -1.711 2.436 1.00 92.69 104 VAL A N 1
ATOM 841 C CA . VAL A 1 104 ? 6.434 -1.045 2.617 1.00 92.69 104 VAL A CA 1
ATOM 842 C C . VAL A 1 104 ? 6.297 0.392 2.156 1.00 92.69 104 VAL A C 1
ATOM 844 O O . VAL A 1 104 ? 5.807 0.652 1.053 1.00 92.69 104 VAL A O 1
ATOM 847 N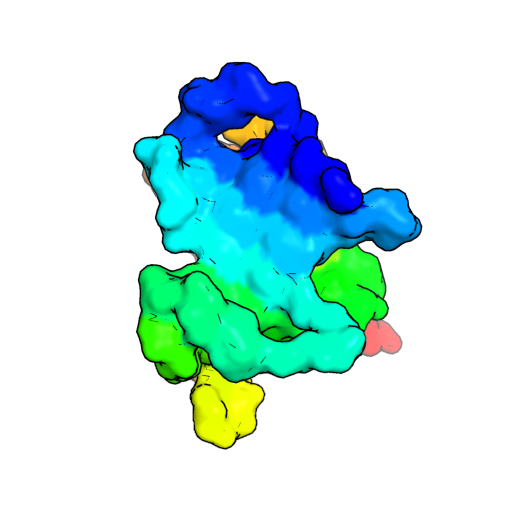 N . ARG A 1 105 ? 6.728 1.321 3.004 1.00 88.69 105 ARG A N 1
ATOM 848 C CA . ARG A 1 105 ? 6.746 2.754 2.724 1.00 88.69 105 ARG A CA 1
ATOM 849 C C . ARG A 1 105 ? 8.173 3.272 2.712 1.00 88.69 105 ARG A C 1
ATOM 851 O O . ARG A 1 105 ? 9.013 2.780 3.463 1.00 88.69 105 ARG A O 1
ATOM 858 N N . ASP A 1 106 ? 8.437 4.258 1.870 1.00 86.25 106 ASP A N 1
ATOM 859 C CA . ASP A 1 106 ? 9.714 4.966 1.875 1.00 86.25 106 ASP A CA 1
ATOM 860 C C . ASP A 1 106 ? 9.769 6.074 2.944 1.00 86.25 106 ASP A C 1
ATOM 862 O O . ASP A 1 106 ? 8.824 6.290 3.708 1.00 86.25 106 ASP A O 1
ATOM 866 N N . MET A 1 107 ? 10.887 6.802 2.981 1.00 82.00 107 MET A N 1
ATOM 867 C CA . MET A 1 107 ? 11.127 7.902 3.923 1.00 82.00 107 MET A CA 1
ATOM 868 C C . MET A 1 107 ? 10.159 9.092 3.785 1.00 82.00 107 MET A C 1
ATOM 870 O O . MET A 1 107 ? 10.091 9.923 4.689 1.00 82.00 107 MET A O 1
ATOM 874 N N . TYR A 1 108 ? 9.415 9.193 2.680 1.00 78.06 108 TYR A N 1
ATOM 875 C CA . TYR A 1 108 ? 8.386 10.216 2.462 1.00 78.06 108 TYR A CA 1
ATOM 876 C C . TYR A 1 108 ? 6.978 9.698 2.814 1.00 78.06 108 TYR A C 1
ATOM 878 O O . TYR A 1 108 ? 5.989 10.432 2.753 1.00 78.06 108 TYR A O 1
ATOM 886 N N . GLY A 1 109 ? 6.878 8.433 3.235 1.00 79.81 109 GLY A N 1
ATOM 887 C CA . GLY A 1 109 ? 5.631 7.755 3.574 1.00 79.81 109 GLY A CA 1
ATOM 888 C C . GLY A 1 109 ? 4.876 7.203 2.364 1.00 79.81 109 GLY A C 1
ATOM 889 O O . GLY A 1 109 ? 3.771 6.675 2.537 1.00 79.81 109 GLY A O 1
ATOM 890 N N . ASN A 1 110 ? 5.460 7.287 1.165 1.00 82.75 110 ASN A N 1
ATOM 891 C CA . ASN A 1 110 ? 4.848 6.782 -0.056 1.00 82.75 110 ASN A CA 1
ATOM 892 C C . ASN A 1 110 ? 4.966 5.260 -0.115 1.00 82.75 110 ASN A C 1
ATOM 894 O O . ASN A 1 110 ? 5.969 4.676 0.299 1.00 82.75 110 ASN A O 1
ATOM 898 N N . THR A 1 111 ? 3.912 4.602 -0.588 1.00 87.50 111 THR A N 1
ATOM 899 C CA . THR A 1 111 ? 3.837 3.140 -0.628 1.00 87.50 111 THR A CA 1
ATOM 900 C C . THR A 1 111 ? 4.667 2.596 -1.782 1.00 87.50 111 THR A C 1
ATOM 902 O O . THR A 1 111 ? 4.287 2.755 -2.930 1.00 87.50 111 THR A O 1
ATOM 905 N N . ILE A 1 112 ? 5.758 1.889 -1.492 1.00 90.56 112 ILE A N 1
ATOM 906 C CA . ILE A 1 112 ? 6.630 1.293 -2.519 1.00 90.56 112 ILE A CA 1
ATOM 907 C C . ILE A 1 112 ? 6.363 -0.198 -2.754 1.00 90.56 112 ILE A C 1
ATOM 909 O O . ILE A 1 112 ? 6.829 -0.768 -3.738 1.00 90.56 112 ILE A O 1
ATOM 913 N N . CYS A 1 113 ? 5.631 -0.858 -1.855 1.00 94.12 113 CYS A N 1
ATOM 914 C CA . CYS A 1 113 ? 5.207 -2.247 -2.016 1.00 94.12 113 CYS A CA 1
ATOM 915 C C . CYS A 1 113 ? 3.904 -2.492 -1.258 1.00 94.12 113 CYS A C 1
ATOM 917 O O . CYS A 1 113 ? 3.787 -2.116 -0.091 1.00 94.12 113 CYS A O 1
ATOM 919 N N . ILE A 1 114 ? 2.955 -3.153 -1.911 1.00 94.81 114 ILE A N 1
ATOM 920 C CA . ILE A 1 114 ? 1.764 -3.739 -1.300 1.00 94.81 114 ILE A CA 1
ATOM 921 C C . ILE A 1 114 ? 1.839 -5.232 -1.584 1.00 94.81 114 ILE A C 1
ATOM 923 O O . ILE A 1 114 ? 1.775 -5.640 -2.739 1.00 94.81 114 ILE A O 1
ATOM 927 N N . GLN A 1 115 ? 1.969 -6.048 -0.542 1.00 97.00 115 GLN A N 1
ATOM 928 C CA . GLN A 1 115 ? 2.060 -7.499 -0.644 1.00 97.00 115 GLN A CA 1
ATOM 929 C C . GLN A 1 115 ? 0.893 -8.149 0.108 1.00 97.00 115 GLN A C 1
ATOM 931 O O . GLN A 1 115 ? 0.967 -8.356 1.323 1.00 97.00 115 GLN A O 1
ATOM 936 N N . PRO A 1 116 ? -0.202 -8.497 -0.589 1.00 97.38 116 PRO A N 1
ATOM 937 C CA . PRO A 1 116 ? -1.285 -9.264 0.003 1.00 97.38 116 PRO A CA 1
ATOM 938 C C . PRO A 1 116 ? -0.796 -10.628 0.490 1.00 97.38 116 PRO A C 1
ATOM 940 O O . PRO A 1 116 ? 0.004 -11.295 -0.170 1.00 97.38 116 PRO A O 1
ATOM 943 N N . LEU A 1 117 ? -1.322 -11.063 1.630 1.00 97.69 117 LEU A N 1
ATOM 944 C CA . LEU A 1 117 ? -1.010 -12.351 2.232 1.00 97.69 117 LEU A CA 1
ATOM 945 C C . LEU A 1 117 ? -2.238 -13.263 2.197 1.00 97.69 117 LEU A C 1
ATOM 947 O O . LEU A 1 117 ? -3.385 -12.822 2.320 1.00 97.69 117 LEU A O 1
ATOM 951 N N . ASP A 1 118 ? -1.999 -14.563 2.069 1.00 97.00 118 ASP A N 1
ATOM 952 C CA . ASP A 1 118 ? -3.028 -15.563 2.317 1.00 97.00 118 ASP A CA 1
ATOM 953 C C . ASP A 1 118 ? -3.446 -15.518 3.794 1.00 97.00 118 ASP A C 1
ATOM 955 O O . ASP A 1 118 ? -2.609 -15.578 4.694 1.00 97.00 118 ASP A O 1
ATOM 959 N N . LYS A 1 119 ? -4.751 -15.431 4.066 1.00 94.00 119 LYS A N 1
ATOM 960 C CA . LYS A 1 119 ? -5.253 -15.203 5.432 1.00 94.00 119 LYS A CA 1
ATOM 961 C C . LYS A 1 119 ? -4.960 -16.350 6.396 1.00 94.00 119 LYS A C 1
ATOM 963 O O . LYS A 1 119 ? -4.868 -16.113 7.595 1.00 94.00 119 LYS A O 1
ATOM 968 N N . ALA A 1 120 ? -4.858 -17.579 5.892 1.00 94.31 120 ALA A N 1
ATOM 969 C CA . ALA A 1 120 ? -4.655 -18.757 6.728 1.00 94.31 120 ALA A CA 1
ATOM 970 C C . ALA A 1 120 ? -3.170 -19.017 6.993 1.00 94.31 120 ALA A C 1
ATOM 972 O O . ALA A 1 120 ? -2.780 -19.356 8.108 1.00 94.31 120 ALA A O 1
ATOM 973 N N . THR A 1 121 ? -2.340 -18.876 5.962 1.00 96.19 121 THR A N 1
ATOM 974 C CA . THR A 1 121 ? -0.919 -19.234 6.011 1.00 96.19 121 THR A CA 1
ATOM 975 C C . THR A 1 121 ? 0.001 -18.042 6.240 1.00 96.19 121 THR A C 1
ATOM 977 O O . THR A 1 121 ? 1.173 -18.248 6.549 1.00 96.19 121 THR A O 1
ATOM 980 N N . LEU A 1 122 ? -0.510 -16.817 6.071 1.00 95.00 122 LEU A N 1
ATOM 981 C CA . LEU A 1 122 ? 0.247 -15.561 6.054 1.00 95.00 122 LEU A CA 1
ATOM 982 C C . LEU A 1 122 ? 1.396 -15.558 5.037 1.00 95.00 122 LEU A C 1
ATOM 984 O O . LEU A 1 122 ? 2.353 -14.798 5.170 1.00 95.00 122 LEU A O 1
ATOM 988 N N . LYS A 1 123 ? 1.312 -16.416 4.014 1.00 96.69 123 LYS A N 1
ATOM 989 C CA . LYS A 1 123 ? 2.288 -16.453 2.928 1.00 96.69 123 LYS A CA 1
ATOM 990 C C . LYS A 1 123 ? 1.958 -15.395 1.873 1.00 96.69 123 LYS A C 1
ATOM 992 O O . LYS A 1 123 ? 0.773 -15.156 1.628 1.00 96.69 123 LYS A O 1
ATOM 997 N N . PRO A 1 124 ? 2.972 -14.807 1.217 1.00 97.00 124 PRO A N 1
ATOM 998 C CA . PRO A 1 124 ? 2.761 -13.852 0.137 1.00 97.00 124 PRO A CA 1
ATOM 999 C C . PRO A 1 124 ? 1.941 -14.425 -1.016 1.00 97.00 124 PRO A C 1
ATOM 1001 O O . PRO A 1 124 ? 2.181 -15.544 -1.470 1.00 97.00 124 PRO A O 1
ATOM 1004 N N . LEU A 1 125 ? 1.012 -13.622 -1.526 1.00 97.50 125 LEU A N 1
ATOM 1005 C CA . LEU A 1 125 ? 0.303 -13.870 -2.776 1.00 97.50 125 LEU A CA 1
ATOM 1006 C C . LEU A 1 125 ? 0.985 -13.061 -3.880 1.00 97.50 125 LEU A C 1
ATOM 1008 O O . LEU A 1 125 ? 0.509 -11.987 -4.236 1.00 97.50 125 LEU A O 1
ATOM 1012 N N . PHE A 1 126 ? 2.107 -13.562 -4.407 1.00 97.19 126 PHE A N 1
ATOM 1013 C CA . PHE A 1 126 ? 2.985 -12.777 -5.285 1.00 97.19 126 PHE A CA 1
ATOM 1014 C C . PHE A 1 126 ? 2.287 -12.159 -6.494 1.00 97.19 126 PHE A C 1
ATOM 1016 O O . PHE A 1 126 ? 2.500 -10.983 -6.756 1.00 97.19 126 PHE A O 1
ATOM 1023 N N . LYS A 1 127 ? 1.368 -12.884 -7.139 1.00 97.19 127 LYS A N 1
ATOM 1024 C CA . LYS A 1 127 ? 0.578 -12.368 -8.268 1.00 97.19 127 LYS A CA 1
ATOM 1025 C C . LYS A 1 127 ? -0.280 -11.138 -7.942 1.00 97.19 127 LYS A C 1
ATOM 1027 O O . LYS A 1 127 ? -0.750 -10.443 -8.830 1.00 97.19 127 LYS A O 1
ATOM 1032 N N . ARG A 1 128 ? -0.546 -10.896 -6.659 1.00 96.12 128 ARG A N 1
ATOM 1033 C CA . ARG A 1 128 ? -1.314 -9.742 -6.177 1.00 96.12 128 ARG A CA 1
ATOM 1034 C C . ARG A 1 128 ? -0.425 -8.672 -5.551 1.00 96.12 128 ARG A C 1
ATOM 1036 O O . ARG A 1 128 ? -0.954 -7.700 -5.021 1.00 96.12 128 ARG A O 1
ATOM 1043 N N . THR A 1 129 ? 0.887 -8.884 -5.537 1.00 96.56 129 THR A N 1
ATOM 1044 C CA . THR A 1 129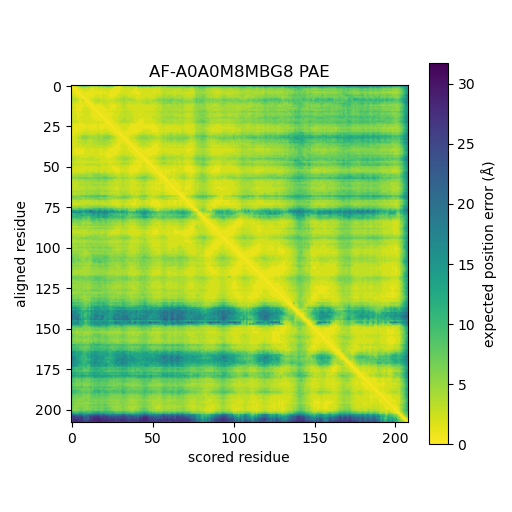 ? 1.841 -7.881 -5.085 1.00 96.56 129 THR A CA 1
ATOM 1045 C C . THR A 1 129 ? 1.950 -6.803 -6.150 1.00 96.56 129 THR A C 1
ATOM 1047 O O . THR A 1 129 ? 2.056 -7.113 -7.333 1.00 96.56 129 THR A O 1
ATOM 1050 N N . THR A 1 130 ? 1.996 -5.551 -5.719 1.00 94.25 130 THR A N 1
ATOM 1051 C CA . THR A 1 130 ? 2.315 -4.422 -6.593 1.00 94.25 130 THR A CA 1
ATOM 1052 C C . THR A 1 130 ? 3.417 -3.612 -5.941 1.00 94.25 130 THR A C 1
ATOM 1054 O O . THR A 1 130 ? 3.408 -3.405 -4.722 1.00 94.25 130 THR A O 1
ATOM 1057 N N . LYS A 1 131 ? 4.383 -3.164 -6.738 1.00 94.62 131 LYS A N 1
ATOM 1058 C CA . LYS A 1 131 ? 5.450 -2.282 -6.267 1.00 94.62 131 LYS A CA 1
ATOM 1059 C C . LYS A 1 131 ? 5.474 -0.985 -7.039 1.00 94.62 131 LYS A C 1
ATOM 1061 O O . LYS A 1 131 ? 5.175 -0.976 -8.227 1.00 94.62 131 LYS A O 1
ATOM 1066 N N . TYR A 1 132 ? 5.895 0.070 -6.353 1.00 90.94 132 TYR A N 1
ATOM 1067 C CA . TYR A 1 132 ? 5.979 1.410 -6.904 1.00 90.94 132 TYR A CA 1
ATOM 1068 C C . TYR A 1 132 ? 7.368 1.991 -6.688 1.00 90.94 132 TYR A C 1
ATOM 1070 O O . TYR A 1 132 ? 7.916 1.920 -5.587 1.00 90.94 132 TYR A O 1
ATOM 1078 N N . PHE A 1 133 ? 7.919 2.589 -7.735 1.00 89.06 133 PHE A N 1
ATOM 1079 C CA . PHE A 1 133 ? 9.090 3.449 -7.645 1.00 89.06 133 PHE A CA 1
ATOM 1080 C C . PHE A 1 133 ? 8.666 4.885 -7.897 1.00 89.06 133 PHE A C 1
ATOM 1082 O O . PHE A 1 133 ? 8.026 5.162 -8.908 1.00 89.06 133 PHE A O 1
ATOM 1089 N N . TYR A 1 134 ? 9.087 5.792 -7.024 1.00 84.12 134 TYR A N 1
ATOM 1090 C CA . TYR A 1 134 ? 8.838 7.219 -7.165 1.00 84.12 134 TYR A CA 1
ATOM 1091 C C . TYR A 1 134 ? 10.140 7.934 -7.527 1.00 84.12 134 TYR A C 1
ATOM 1093 O O . TYR A 1 134 ? 11.099 7.948 -6.747 1.00 84.12 134 TYR A O 1
ATOM 1101 N N . ASN A 1 135 ? 10.189 8.541 -8.715 1.00 82.69 135 ASN A N 1
ATOM 1102 C CA . ASN A 1 135 ? 11.336 9.343 -9.121 1.00 82.69 135 ASN A CA 1
ATOM 1103 C C . ASN A 1 135 ? 11.226 10.781 -8.593 1.00 82.69 135 ASN A C 1
ATOM 1105 O O . ASN A 1 135 ? 10.744 11.678 -9.282 1.00 82.69 135 ASN A O 1
ATOM 1109 N N . TYR A 1 136 ? 11.693 10.999 -7.366 1.00 78.19 136 TYR A N 1
ATOM 1110 C CA . TYR A 1 136 ? 11.688 12.325 -6.735 1.00 78.19 136 TYR A CA 1
ATOM 1111 C C . TYR A 1 136 ? 12.611 13.347 -7.404 1.00 78.19 136 TYR A C 1
ATOM 1113 O O . TYR A 1 136 ? 12.381 14.544 -7.256 1.00 78.19 136 TYR A O 1
ATOM 1121 N N . ASP A 1 137 ? 13.628 12.895 -8.145 1.00 77.12 137 ASP A N 1
ATOM 1122 C CA . ASP A 1 137 ? 14.564 13.788 -8.843 1.00 77.12 137 ASP A CA 1
ATOM 1123 C C . ASP A 1 137 ? 13.888 14.520 -10.020 1.00 77.12 137 ASP A C 1
ATOM 1125 O O . ASP A 1 137 ? 14.413 15.510 -10.522 1.00 77.12 137 ASP A O 1
ATOM 1129 N N . ASP A 1 138 ? 12.707 14.051 -10.429 1.00 71.56 138 ASP A N 1
ATOM 1130 C CA . ASP A 1 138 ? 11.896 14.574 -11.532 1.00 71.56 138 ASP A CA 1
ATOM 1131 C C . ASP A 1 138 ? 10.505 15.025 -11.047 1.00 71.56 138 ASP A C 1
ATOM 1133 O O . ASP A 1 138 ? 9.500 14.937 -11.753 1.00 71.56 138 ASP A O 1
ATOM 1137 N N . TYR A 1 139 ? 10.417 15.450 -9.783 1.00 69.31 139 TYR A N 1
ATOM 1138 C CA . TYR A 1 139 ? 9.188 16.009 -9.234 1.00 69.31 139 TYR A CA 1
ATOM 1139 C C . TYR A 1 139 ? 8.886 17.373 -9.868 1.00 69.31 139 TYR A C 1
ATOM 1141 O O . TYR A 1 139 ? 9.729 18.271 -9.878 1.00 69.31 139 TYR A O 1
ATOM 1149 N N . SER A 1 140 ? 7.647 17.551 -10.321 1.00 66.06 140 SER A N 1
ATOM 1150 C CA . SER A 1 140 ? 7.124 18.833 -10.787 1.00 66.06 140 SER A CA 1
ATOM 1151 C C . SER A 1 140 ? 5.907 19.233 -9.961 1.00 66.06 140 SER A C 1
ATOM 1153 O O . SER A 1 140 ? 4.977 18.442 -9.784 1.00 66.06 140 SER A O 1
ATOM 1155 N N . GLU A 1 141 ? 5.882 20.486 -9.504 1.00 64.69 141 GLU A N 1
ATOM 1156 C CA . GLU A 1 141 ? 4.709 21.077 -8.849 1.00 64.69 141 GLU A CA 1
ATOM 1157 C C . GLU A 1 141 ? 3.485 21.145 -9.775 1.00 64.69 141 GLU A C 1
ATOM 1159 O O . GLU A 1 141 ? 2.363 21.184 -9.279 1.00 64.69 141 GLU A O 1
ATOM 1164 N N . GLU A 1 142 ? 3.689 21.142 -11.098 1.00 63.94 142 GLU A N 1
ATOM 1165 C CA . GLU A 1 142 ? 2.611 21.146 -12.097 1.00 63.94 142 GLU A CA 1
ATOM 1166 C C . GLU A 1 142 ? 1.787 19.859 -12.043 1.00 63.94 142 GLU A C 1
ATOM 1168 O O . GLU A 1 142 ? 0.560 19.903 -12.079 1.00 63.94 142 GLU A O 1
ATOM 1173 N N . TRP A 1 143 ? 2.468 18.719 -11.912 1.00 60.06 143 TRP A N 1
ATOM 1174 C CA . TRP A 1 143 ? 1.824 17.410 -11.873 1.00 60.06 143 TRP A CA 1
ATOM 1175 C C . TRP A 1 143 ? 1.411 17.043 -10.449 1.00 60.06 143 TRP A C 1
ATOM 1177 O O . TRP A 1 143 ? 0.390 16.396 -10.261 1.00 60.06 143 TRP A O 1
ATOM 1187 N N . GLY A 1 144 ? 2.152 17.502 -9.433 1.00 63.06 144 GLY A N 1
ATOM 1188 C CA . GLY A 1 144 ? 1.828 17.270 -8.021 1.00 63.06 144 GLY A CA 1
ATOM 1189 C C . GLY A 1 144 ? 2.191 15.872 -7.510 1.00 63.06 144 GLY A C 1
ATOM 1190 O O . GLY A 1 144 ? 1.833 15.525 -6.385 1.00 63.06 144 GLY A O 1
ATOM 1191 N N . TYR A 1 145 ? 2.907 15.071 -8.307 1.00 65.69 145 TYR A N 1
ATOM 1192 C CA . TYR A 1 145 ? 3.426 13.757 -7.930 1.00 65.69 145 TYR A CA 1
ATOM 1193 C C . TYR A 1 145 ? 4.650 13.371 -8.778 1.00 65.69 145 TYR A C 1
ATOM 1195 O O . TYR A 1 145 ? 4.788 13.825 -9.916 1.00 65.69 145 TYR A O 1
ATOM 1203 N N . PRO A 1 146 ? 5.585 12.580 -8.222 1.00 69.62 146 PRO A N 1
ATOM 1204 C CA . PRO A 1 146 ? 6.755 12.101 -8.953 1.00 69.62 146 PRO A CA 1
ATOM 1205 C C . PRO A 1 146 ? 6.356 11.060 -10.005 1.00 69.62 146 PRO A C 1
ATOM 1207 O O . PRO A 1 146 ? 5.365 10.352 -9.836 1.00 69.62 146 PRO A O 1
ATOM 1210 N N . ARG A 1 147 ? 7.159 10.921 -11.067 1.00 67.75 147 ARG A N 1
ATOM 1211 C CA . ARG A 1 147 ? 6.980 9.840 -12.050 1.00 67.75 147 ARG A CA 1
ATOM 1212 C C . ARG A 1 147 ? 7.021 8.484 -11.360 1.00 67.75 147 ARG A C 1
ATOM 1214 O O . ARG A 1 147 ? 7.889 8.249 -10.511 1.00 67.75 147 ARG A O 1
ATOM 1221 N N . ILE A 1 148 ? 6.098 7.612 -11.754 1.00 80.50 148 ILE A N 1
ATOM 1222 C CA . ILE A 1 148 ? 5.874 6.327 -11.103 1.00 80.50 148 ILE A CA 1
ATOM 1223 C C . ILE A 1 148 ? 6.263 5.205 -12.058 1.00 80.50 148 ILE A C 1
ATOM 1225 O O . ILE A 1 148 ? 5.933 5.234 -13.245 1.00 80.50 148 ILE A O 1
ATOM 1229 N N . ILE A 1 149 ? 6.974 4.218 -11.525 1.00 87.38 149 ILE A N 1
ATOM 1230 C CA . ILE A 1 149 ? 7.034 2.889 -12.125 1.00 87.38 149 ILE A CA 1
ATOM 1231 C C . ILE A 1 149 ? 6.149 1.975 -11.286 1.00 87.38 149 ILE A C 1
ATOM 1233 O O . ILE A 1 149 ? 6.294 1.979 -10.065 1.00 87.38 149 ILE A O 1
ATOM 1237 N N . ALA A 1 150 ? 5.273 1.198 -11.915 1.00 91.31 150 ALA A N 1
ATOM 1238 C CA . ALA A 1 150 ? 4.468 0.168 -11.268 1.00 91.31 150 ALA A CA 1
ATOM 1239 C C . ALA A 1 150 ? 4.900 -1.213 -11.773 1.00 91.31 150 ALA A C 1
ATOM 1241 O O . ALA A 1 150 ? 4.994 -1.419 -12.977 1.00 91.31 150 ALA A O 1
ATOM 1242 N N . ALA A 1 151 ? 5.181 -2.146 -10.866 1.00 94.31 151 ALA A N 1
ATOM 1243 C CA . ALA A 1 151 ? 5.571 -3.512 -11.211 1.00 94.31 151 ALA A CA 1
ATOM 1244 C C . ALA A 1 151 ? 4.551 -4.529 -10.689 1.00 94.31 151 ALA A C 1
ATOM 1246 O O . ALA A 1 151 ? 4.146 -4.468 -9.520 1.00 94.31 151 ALA A O 1
ATOM 1247 N N . GLU A 1 152 ? 4.197 -5.476 -11.553 1.00 94.56 152 GLU A N 1
ATOM 1248 C CA . GLU A 1 152 ? 3.298 -6.601 -11.301 1.00 94.56 152 GLU A CA 1
ATOM 1249 C C . GLU A 1 152 ? 4.029 -7.932 -11.530 1.00 94.56 152 GLU A C 1
ATOM 1251 O O . GLU A 1 152 ? 5.082 -7.993 -12.172 1.00 94.56 152 GLU A O 1
ATOM 1256 N N . TYR A 1 153 ? 3.505 -9.017 -10.958 1.00 97.00 153 TYR A N 1
ATOM 1257 C CA . TYR A 1 153 ? 4.259 -10.263 -10.816 1.00 97.00 153 TYR A CA 1
ATOM 1258 C C . TYR A 1 153 ? 3.465 -11.510 -11.183 1.00 97.00 153 TYR A C 1
ATOM 1260 O O . TYR A 1 153 ? 2.245 -11.583 -11.044 1.00 97.00 153 TYR A O 1
ATOM 1268 N N . ASN A 1 154 ? 4.208 -12.548 -11.549 1.00 97.00 154 ASN A N 1
ATOM 1269 C CA . ASN A 1 154 ? 3.709 -13.902 -11.719 1.00 97.00 154 ASN A CA 1
ATOM 1270 C C . ASN A 1 154 ? 3.486 -14.608 -10.369 1.00 97.00 154 ASN A C 1
ATOM 1272 O O . ASN A 1 154 ? 3.900 -14.146 -9.302 1.00 97.00 154 ASN A O 1
ATOM 1276 N N . GLU A 1 155 ? 2.845 -15.782 -10.402 1.00 96.50 155 GLU A N 1
ATOM 1277 C CA . GLU A 1 155 ? 2.589 -16.592 -9.197 1.00 96.50 155 GLU A CA 1
ATOM 1278 C C . GLU A 1 155 ? 3.868 -17.058 -8.490 1.00 96.50 155 GLU A C 1
ATOM 1280 O O . GLU A 1 155 ? 3.868 -17.224 -7.270 1.00 96.50 155 GLU A O 1
ATOM 1285 N N . ASP A 1 156 ? 4.959 -17.238 -9.235 1.00 95.44 156 ASP A N 1
ATOM 1286 C CA . ASP A 1 156 ? 6.271 -17.610 -8.699 1.00 95.44 156 ASP A CA 1
ATOM 1287 C C . ASP A 1 156 ? 7.065 -16.414 -8.143 1.00 95.44 156 ASP A C 1
ATOM 1289 O O . ASP A 1 156 ? 8.126 -16.598 -7.547 1.00 95.44 156 ASP A O 1
ATOM 1293 N N . GLY A 1 157 ? 6.538 -15.195 -8.298 1.00 95.31 157 GLY A N 1
ATOM 1294 C CA . GLY A 1 157 ? 7.172 -13.956 -7.867 1.00 95.31 157 GLY A CA 1
ATOM 1295 C C . GLY A 1 157 ? 8.184 -13.373 -8.847 1.00 95.31 157 GLY A C 1
ATOM 1296 O O . GLY A 1 157 ? 8.838 -12.394 -8.489 1.00 95.31 157 GLY A O 1
ATOM 1297 N N . SER A 1 158 ? 8.318 -13.921 -10.056 1.00 95.81 158 SER A N 1
ATOM 1298 C CA . SER A 1 158 ? 9.042 -13.264 -11.150 1.00 95.81 158 SER A CA 1
ATOM 1299 C C . SER A 1 158 ? 8.249 -12.076 -11.710 1.00 95.81 158 SER A C 1
ATOM 1301 O O . SER A 1 158 ? 7.022 -12.035 -11.593 1.00 95.81 158 SER A O 1
ATOM 1303 N N . LEU A 1 159 ? 8.946 -11.095 -12.290 1.00 95.06 159 LEU A N 1
ATOM 1304 C CA . LEU A 1 159 ? 8.321 -9.945 -12.949 1.00 95.06 159 LEU A CA 1
ATOM 1305 C C . LEU A 1 159 ? 7.411 -10.398 -14.103 1.00 95.06 159 LEU A C 1
ATOM 1307 O O . LEU A 1 159 ? 7.854 -11.165 -14.959 1.00 95.06 159 LEU A O 1
ATOM 1311 N N . ASP A 1 160 ? 6.174 -9.904 -14.114 1.00 94.62 160 ASP A N 1
ATOM 1312 C CA . ASP A 1 160 ? 5.243 -10.048 -15.239 1.00 94.62 160 ASP A CA 1
ATOM 1313 C C . ASP A 1 160 ? 5.356 -8.821 -16.154 1.00 94.62 160 ASP A C 1
ATOM 1315 O O . ASP A 1 160 ? 5.875 -8.918 -17.266 1.00 94.62 160 ASP A O 1
ATOM 1319 N N . ASP A 1 161 ? 5.015 -7.648 -15.616 1.00 93.06 161 ASP A N 1
ATOM 1320 C CA . ASP A 1 161 ? 5.080 -6.359 -16.305 1.00 93.06 161 ASP A CA 1
ATOM 1321 C C . ASP A 1 161 ? 5.632 -5.272 -15.379 1.00 93.06 161 ASP A C 1
ATOM 1323 O O . ASP A 1 161 ? 5.388 -5.265 -14.168 1.00 93.06 161 ASP A O 1
ATOM 1327 N N . ILE A 1 162 ? 6.385 -4.342 -15.960 1.00 92.75 162 ILE A N 1
ATOM 1328 C CA . ILE A 1 162 ? 6.774 -3.096 -15.321 1.00 92.75 162 ILE A CA 1
ATOM 1329 C C . ILE A 1 162 ? 6.389 -1.924 -16.220 1.00 92.75 162 ILE A C 1
ATOM 1331 O O . ILE A 1 162 ? 6.896 -1.757 -17.330 1.00 92.75 162 ILE A O 1
ATOM 1335 N N . ARG A 1 163 ? 5.484 -1.094 -15.710 1.00 90.88 163 ARG A N 1
ATOM 1336 C CA . ARG A 1 163 ? 4.951 0.074 -16.394 1.00 90.88 163 ARG A CA 1
ATOM 1337 C C . ARG A 1 163 ? 5.627 1.334 -15.900 1.00 90.88 163 ARG A C 1
ATOM 1339 O O . ARG A 1 163 ? 5.661 1.581 -14.698 1.00 90.88 163 ARG A O 1
ATOM 1346 N N . TRP A 1 164 ? 6.122 2.149 -16.816 1.00 88.50 164 TRP A N 1
ATOM 1347 C CA . TRP A 1 164 ? 6.637 3.481 -16.540 1.00 88.50 164 TRP A CA 1
ATOM 1348 C C . TRP A 1 164 ? 5.682 4.536 -17.092 1.00 88.50 164 TRP A C 1
ATOM 1350 O O . TRP A 1 164 ? 5.381 4.532 -18.283 1.00 88.50 164 TRP A O 1
ATOM 1360 N N . SER A 1 165 ? 5.250 5.458 -16.229 1.00 84.00 165 SER A N 1
ATOM 1361 C CA . SER A 1 165 ? 4.416 6.602 -16.609 1.00 84.00 165 SER A CA 1
ATOM 1362 C C . SER A 1 165 ? 5.268 7.877 -16.712 1.00 84.00 165 SER A C 1
ATOM 1364 O O . SER A 1 165 ? 5.515 8.538 -15.693 1.00 84.00 165 SER A O 1
ATOM 1366 N N . PRO A 1 166 ? 5.756 8.250 -17.914 1.00 73.56 166 PRO A N 1
ATOM 1367 C CA . PRO A 1 166 ? 6.574 9.450 -18.113 1.00 73.56 166 PRO A CA 1
ATOM 1368 C C . PRO A 1 166 ? 5.773 10.748 -17.970 1.00 73.56 166 PRO A C 1
ATOM 1370 O O . PRO A 1 166 ? 6.322 11.772 -17.556 1.00 73.56 166 PRO A O 1
ATOM 1373 N N . THR A 1 167 ? 4.484 10.714 -18.297 1.00 75.44 167 THR A N 1
ATOM 1374 C CA . THR A 1 167 ? 3.563 11.841 -18.131 1.00 75.44 167 THR A CA 1
ATOM 1375 C C . THR A 1 167 ? 2.413 11.354 -17.277 1.00 75.44 167 THR A C 1
ATOM 1377 O O . THR A 1 167 ? 1.442 10.796 -17.791 1.00 75.44 167 THR A O 1
ATOM 1380 N N . PRO A 1 168 ? 2.553 11.468 -15.955 1.00 67.19 168 PRO A N 1
ATOM 1381 C CA . PRO A 1 168 ? 1.577 10.881 -15.075 1.00 67.19 168 PRO A CA 1
ATOM 1382 C C . PRO A 1 168 ? 0.186 11.517 -15.290 1.00 67.19 168 PRO A C 1
ATOM 1384 O O . PRO A 1 168 ? 0.065 12.737 -15.404 1.00 67.19 168 PRO A O 1
ATOM 1387 N N . GLY A 1 169 ? -0.870 10.695 -15.343 1.00 67.38 169 GLY A N 1
ATOM 1388 C CA . GLY A 1 169 ? -2.248 11.134 -15.626 1.00 67.38 169 GLY A CA 1
ATOM 1389 C C . GLY A 1 169 ? -2.612 11.073 -17.113 1.00 67.38 169 GLY A C 1
ATOM 1390 O O . GLY A 1 169 ? -3.781 11.201 -17.473 1.00 67.38 169 GLY A O 1
ATOM 1391 N N . GLU A 1 170 ? -1.627 10.798 -17.969 1.00 75.25 170 GLU A N 1
ATOM 1392 C CA . GLU A 1 170 ? -1.808 10.483 -19.381 1.00 75.25 170 GLU A CA 1
ATOM 1393 C C . GLU A 1 170 ? -1.414 9.023 -19.641 1.00 75.25 170 GLU A C 1
ATOM 1395 O O . GLU A 1 170 ? -0.398 8.749 -20.274 1.00 75.25 170 GLU A O 1
ATOM 1400 N N . GLU A 1 171 ? -2.244 8.078 -19.183 1.00 74.50 171 GLU A N 1
ATOM 1401 C CA . GLU A 1 171 ? -1.994 6.622 -19.286 1.00 74.50 171 GLU A CA 1
ATOM 1402 C C . GLU A 1 171 ? -1.681 6.142 -20.720 1.00 74.50 171 GLU A C 1
ATOM 1404 O O . GLU A 1 171 ? -1.062 5.104 -20.928 1.00 74.50 171 GLU A O 1
ATOM 1409 N N . GLN A 1 172 ? -2.082 6.908 -21.740 1.00 77.44 172 GLN A N 1
ATOM 1410 C CA . GLN A 1 172 ? -1.783 6.626 -23.149 1.00 77.44 172 GLN A CA 1
ATOM 1411 C C . GLN A 1 172 ? -0.283 6.689 -23.479 1.00 77.44 172 GLN A C 1
ATOM 1413 O O . GLN A 1 172 ? 0.136 6.133 -24.493 1.00 77.44 172 GLN A O 1
ATOM 1418 N N . ASN A 1 173 ? 0.506 7.370 -22.645 1.00 81.38 173 ASN A N 1
ATOM 1419 C CA . ASN A 1 173 ? 1.952 7.509 -22.794 1.00 81.38 173 ASN A CA 1
ATOM 1420 C C . ASN A 1 173 ? 2.728 6.489 -21.952 1.00 81.38 173 ASN A C 1
ATOM 1422 O O . ASN A 1 173 ? 3.955 6.567 -21.897 1.00 81.38 173 ASN A O 1
ATOM 1426 N N . ASP A 1 174 ? 2.038 5.574 -21.269 1.00 86.19 174 ASP A N 1
ATOM 1427 C CA . ASP A 1 174 ? 2.689 4.582 -20.429 1.00 86.19 174 ASP A CA 1
ATOM 1428 C C . ASP A 1 174 ? 3.505 3.600 -21.277 1.00 86.19 174 ASP A C 1
ATOM 1430 O O . ASP A 1 174 ? 3.027 3.012 -22.252 1.00 86.19 174 ASP A O 1
ATOM 1434 N N . GLU A 1 175 ? 4.750 3.386 -20.871 1.00 89.38 175 GLU A N 1
ATOM 1435 C CA . GLU A 1 175 ? 5.642 2.413 -21.484 1.00 89.38 175 GLU A CA 1
ATOM 1436 C C . GLU A 1 175 ? 5.648 1.134 -20.648 1.00 89.38 175 GLU A C 1
ATOM 1438 O O . GLU A 1 175 ? 5.879 1.176 -19.440 1.00 89.38 175 GLU A O 1
ATOM 1443 N N . CYS A 1 176 ? 5.400 -0.009 -21.284 1.00 90.44 176 CYS A N 1
ATOM 1444 C CA . CYS A 1 176 ? 5.349 -1.311 -20.620 1.00 90.44 176 CYS A CA 1
ATOM 1445 C C . CYS A 1 176 ? 6.570 -2.146 -21.006 1.00 90.44 176 CYS A C 1
ATOM 1447 O O . CYS A 1 176 ? 6.953 -2.204 -22.179 1.00 90.44 176 CYS A O 1
ATOM 1449 N N . TYR A 1 177 ? 7.169 -2.803 -20.021 1.00 91.38 177 TYR A N 1
ATOM 1450 C CA . TYR A 1 177 ? 8.348 -3.637 -20.192 1.00 91.38 177 TYR A CA 1
ATOM 1451 C C . TYR A 1 177 ? 8.133 -4.976 -19.492 1.00 91.38 177 TYR A C 1
ATOM 1453 O O . TYR A 1 177 ? 7.690 -5.030 -18.351 1.00 91.38 177 TYR A O 1
ATOM 1461 N N . ASP A 1 178 ? 8.538 -6.061 -20.139 1.00 89.88 178 ASP A N 1
ATOM 1462 C CA . ASP A 1 178 ? 8.675 -7.356 -19.482 1.00 89.88 178 ASP A CA 1
ATOM 1463 C C . ASP A 1 178 ? 10.098 -7.530 -18.912 1.00 89.88 178 ASP A C 1
ATOM 1465 O O . ASP A 1 178 ? 10.969 -6.652 -18.999 1.00 89.88 178 ASP A O 1
ATOM 1469 N N . SER A 1 179 ? 10.372 -8.708 -18.351 1.00 84.31 179 SER A N 1
ATOM 1470 C CA . SER A 1 179 ? 11.714 -9.061 -17.866 1.00 84.31 179 SER A CA 1
ATOM 1471 C C . SER A 1 179 ? 12.823 -8.944 -18.930 1.00 84.31 179 SER A C 1
ATOM 1473 O O . SER A 1 179 ? 13.966 -8.642 -18.582 1.00 84.31 179 SER A O 1
ATOM 1475 N N . GLY A 1 180 ? 12.512 -9.134 -20.218 1.00 87.12 180 GLY A N 1
ATOM 1476 C CA . GLY A 1 180 ? 13.457 -8.970 -21.326 1.00 87.12 180 GLY A CA 1
ATOM 1477 C C . GLY A 1 180 ? 13.726 -7.502 -21.673 1.00 87.12 180 GLY A C 1
ATOM 1478 O O . GLY A 1 180 ? 14.849 -7.149 -22.044 1.00 87.12 180 GLY A O 1
ATOM 1479 N N . GLY A 1 181 ? 12.722 -6.640 -21.504 1.00 89.44 181 GLY A N 1
ATOM 1480 C CA . GLY A 1 181 ? 12.793 -5.193 -21.713 1.00 89.44 181 GLY A CA 1
ATOM 1481 C C . GLY A 1 181 ? 13.402 -4.402 -20.550 1.00 89.44 181 GLY A C 1
ATOM 1482 O O . GLY A 1 181 ? 13.812 -3.259 -20.751 1.00 89.44 181 GLY A O 1
ATOM 1483 N N . PHE A 1 182 ? 13.532 -4.993 -19.358 1.00 91.81 182 PHE A N 1
ATOM 1484 C CA . PHE A 1 182 ? 13.959 -4.285 -18.142 1.00 91.81 182 PHE A CA 1
ATOM 1485 C C . PHE A 1 182 ? 15.273 -3.498 -18.285 1.00 91.81 182 PHE A C 1
ATOM 1487 O O . PHE A 1 182 ? 15.394 -2.399 -17.752 1.00 91.81 182 PHE A O 1
ATOM 1494 N N . ASN A 1 183 ? 16.264 -4.014 -19.019 1.00 92.06 183 ASN A N 1
ATOM 1495 C CA . ASN A 1 183 ? 17.540 -3.307 -19.193 1.00 92.06 183 ASN A CA 1
ATOM 1496 C C . ASN A 1 183 ? 17.387 -1.974 -19.943 1.00 92.06 183 ASN A C 1
ATOM 1498 O O . ASN A 1 183 ? 18.172 -1.056 -19.714 1.00 92.06 183 ASN A O 1
ATOM 1502 N N . VAL A 1 184 ? 16.384 -1.863 -20.820 1.00 92.69 184 VAL A N 1
ATOM 1503 C CA . VAL A 1 184 ? 16.059 -0.610 -21.513 1.00 92.69 184 VAL A CA 1
ATOM 1504 C C . VAL A 1 184 ? 15.509 0.398 -20.512 1.00 92.69 184 VAL A C 1
ATOM 1506 O O . VAL A 1 184 ? 15.998 1.522 -20.469 1.00 92.69 184 VAL A O 1
ATOM 1509 N N . LEU A 1 185 ? 14.572 -0.021 -19.656 1.00 91.62 185 LEU A N 1
ATOM 1510 C CA . LEU A 1 185 ? 14.043 0.810 -18.575 1.00 91.62 185 LEU A CA 1
ATOM 1511 C C . LEU A 1 185 ? 15.149 1.238 -17.599 1.00 91.62 185 LEU A C 1
ATOM 1513 O O . LEU A 1 185 ? 15.316 2.423 -17.337 1.00 91.62 185 LEU A O 1
ATOM 1517 N N . GLN A 1 186 ? 15.959 0.298 -17.107 1.00 92.62 186 GLN A N 1
ATOM 1518 C CA . GLN A 1 186 ? 17.061 0.578 -16.182 1.00 92.62 186 GLN A CA 1
ATOM 1519 C C . GLN A 1 186 ? 18.057 1.601 -16.746 1.00 92.62 186 GLN A C 1
ATOM 1521 O O . GLN A 1 186 ? 18.581 2.409 -15.986 1.00 92.62 186 GLN A O 1
ATOM 1526 N N . ALA A 1 187 ? 18.314 1.604 -18.057 1.00 92.06 187 ALA A N 1
ATOM 1527 C CA . ALA A 1 187 ? 19.220 2.570 -18.681 1.00 92.06 187 ALA A CA 1
ATOM 1528 C C . ALA A 1 187 ? 18.719 4.026 -18.597 1.00 92.06 187 ALA A C 1
ATOM 1530 O O . ALA A 1 187 ? 19.514 4.949 -18.772 1.00 92.06 187 ALA A O 1
ATOM 1531 N N . GLN A 1 188 ? 17.431 4.238 -18.311 1.00 88.81 188 GLN A N 1
ATOM 1532 C CA . GLN A 1 188 ? 16.832 5.565 -18.144 1.00 88.81 188 GLN A CA 1
ATOM 1533 C C . GLN A 1 188 ? 16.994 6.126 -16.724 1.00 88.81 188 GLN A C 1
ATOM 1535 O O . GLN A 1 188 ? 16.804 7.321 -16.507 1.00 88.81 188 GLN A O 1
ATOM 1540 N N . PHE A 1 189 ? 17.370 5.285 -15.755 1.00 86.75 189 PHE A N 1
ATOM 1541 C CA . PHE A 1 189 ? 17.478 5.657 -14.347 1.00 86.75 189 PHE A CA 1
ATOM 1542 C C . PHE A 1 189 ? 18.889 5.408 -13.817 1.00 86.75 189 PHE A C 1
ATOM 1544 O O . PHE A 1 189 ? 19.512 4.378 -14.064 1.00 86.75 189 PHE A O 1
ATOM 1551 N N . THR A 1 190 ? 19.391 6.343 -13.014 1.00 86.44 190 THR A N 1
ATOM 1552 C CA . THR A 1 190 ? 20.668 6.177 -12.301 1.00 86.44 190 THR A CA 1
ATOM 1553 C C . THR A 1 190 ? 20.543 5.265 -11.079 1.00 86.44 190 THR A C 1
ATOM 1555 O O . THR A 1 190 ? 21.537 4.687 -10.640 1.00 86.44 190 THR A O 1
ATOM 1558 N N . LYS A 1 191 ? 19.333 5.132 -10.519 1.00 87.81 191 LYS A N 1
ATOM 1559 C CA . LYS A 1 191 ? 19.038 4.253 -9.380 1.00 87.81 191 LYS A CA 1
ATOM 1560 C C . LYS A 1 191 ? 18.865 2.807 -9.848 1.00 87.81 191 LYS A C 1
ATOM 1562 O O . LYS A 1 191 ? 18.290 2.563 -10.904 1.00 87.81 191 LYS A O 1
ATOM 1567 N N . ASP A 1 192 ? 19.344 1.856 -9.048 1.00 90.44 192 ASP A N 1
ATOM 1568 C CA . ASP A 1 192 ? 19.172 0.422 -9.309 1.00 90.44 192 ASP A CA 1
ATOM 1569 C C . ASP A 1 192 ? 17.707 0.019 -9.079 1.00 90.44 192 ASP A C 1
ATOM 1571 O O . ASP A 1 192 ? 17.188 0.104 -7.965 1.00 90.44 192 ASP A O 1
ATOM 1575 N N . LEU A 1 193 ? 17.045 -0.426 -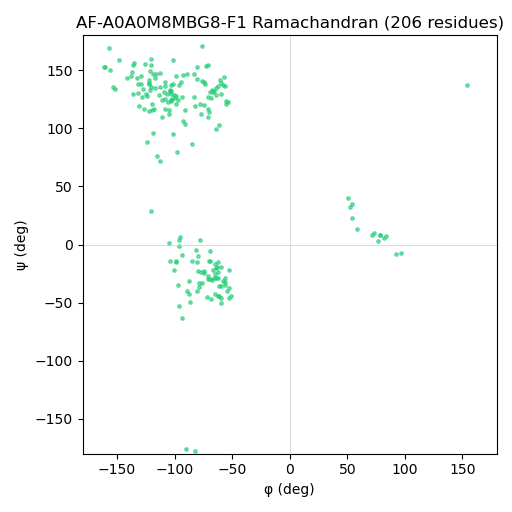10.144 1.00 91.12 193 LEU A N 1
ATOM 1576 C CA . LEU A 1 193 ? 15.655 -0.872 -10.145 1.00 91.12 193 LEU A CA 1
ATOM 1577 C C . LEU A 1 193 ? 15.532 -2.399 -9.997 1.00 91.12 193 LEU A C 1
ATOM 1579 O O . LEU A 1 193 ? 14.434 -2.943 -10.090 1.00 91.12 193 LEU A O 1
ATOM 1583 N N . SER A 1 194 ? 16.621 -3.134 -9.752 1.00 91.88 194 SER A N 1
ATOM 1584 C CA . SER A 1 194 ? 16.577 -4.606 -9.686 1.00 91.88 194 SER A CA 1
ATOM 1585 C C . SER A 1 194 ? 15.699 -5.164 -8.559 1.00 91.88 194 SER A C 1
ATOM 1587 O O . SER A 1 194 ? 15.240 -6.300 -8.655 1.00 91.88 194 SER A O 1
ATOM 1589 N N . TYR A 1 195 ? 15.376 -4.369 -7.534 1.00 91.19 195 TYR A N 1
ATOM 1590 C CA . TYR A 1 195 ? 14.365 -4.720 -6.528 1.00 91.19 195 TYR A CA 1
ATOM 1591 C C . TYR A 1 195 ? 12.988 -5.040 -7.142 1.00 91.19 195 TYR A C 1
ATOM 1593 O O . TYR A 1 195 ? 12.261 -5.897 -6.631 1.00 91.19 195 TYR A O 1
ATOM 1601 N N . TYR A 1 196 ? 12.641 -4.384 -8.250 1.00 92.75 196 TYR A N 1
ATOM 1602 C CA . TYR A 1 196 ? 11.351 -4.535 -8.916 1.00 92.75 196 TYR A CA 1
ATOM 1603 C C . TYR A 1 196 ? 11.272 -5.791 -9.788 1.00 92.75 196 TYR A C 1
ATOM 1605 O O . TYR A 1 196 ? 10.171 -6.167 -10.160 1.00 92.75 196 TYR A O 1
ATOM 1613 N N . LEU A 1 197 ? 12.387 -6.494 -10.034 1.00 93.38 197 LEU A N 1
ATOM 1614 C CA . LEU A 1 197 ? 12.415 -7.740 -10.816 1.00 93.38 197 LEU A CA 1
ATOM 1615 C C . LEU A 1 197 ? 11.764 -8.938 -10.108 1.00 93.38 197 LEU A C 1
ATOM 1617 O O . LEU A 1 197 ? 11.525 -9.968 -10.736 1.00 93.38 197 LEU A O 1
ATOM 1621 N N . THR A 1 198 ? 11.517 -8.836 -8.799 1.00 94.62 198 THR A N 1
ATOM 1622 C CA . THR A 1 198 ? 10.903 -9.912 -8.011 1.00 94.62 198 THR A CA 1
ATOM 1623 C C . THR A 1 198 ? 9.834 -9.367 -7.080 1.00 94.62 198 THR A C 1
ATOM 1625 O O . THR A 1 198 ? 9.926 -8.226 -6.634 1.00 94.62 198 THR A O 1
ATOM 1628 N N . ALA A 1 199 ? 8.866 -10.196 -6.707 1.00 95.38 199 ALA A N 1
ATOM 1629 C CA . ALA A 1 199 ? 7.791 -9.846 -5.783 1.00 95.38 199 ALA A CA 1
ATOM 1630 C C . ALA A 1 199 ? 8.218 -9.844 -4.301 1.00 95.38 199 ALA A C 1
ATOM 1632 O O . ALA A 1 199 ? 7.375 -9.667 -3.419 1.00 95.38 199 ALA A O 1
ATOM 1633 N N . HIS A 1 200 ? 9.500 -10.077 -3.991 1.00 94.31 200 HIS A N 1
ATOM 1634 C CA . HIS A 1 200 ? 9.989 -10.123 -2.611 1.00 94.31 200 HIS A CA 1
ATOM 1635 C C . HIS A 1 200 ? 9.750 -8.796 -1.886 1.00 94.31 200 HIS A C 1
ATOM 1637 O O . HIS A 1 200 ? 9.936 -7.733 -2.468 1.00 94.31 200 HIS A O 1
ATOM 1643 N N . LEU A 1 201 ? 9.342 -8.862 -0.615 1.00 92.00 201 LEU A N 1
ATOM 1644 C CA . LEU A 1 201 ?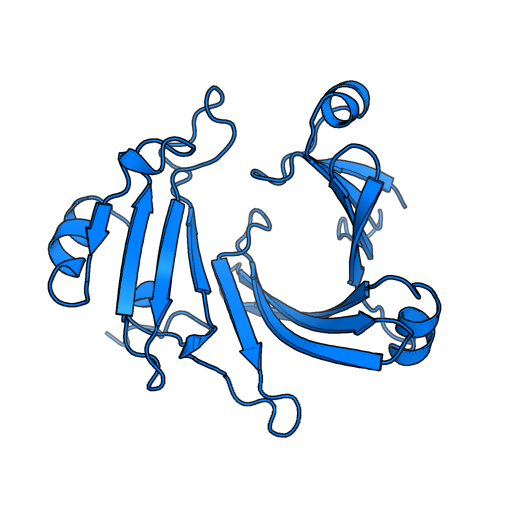 8.878 -7.691 0.137 1.00 92.00 201 LEU A CA 1
ATOM 1645 C C . LEU A 1 201 ? 9.951 -6.607 0.286 1.00 92.00 201 LEU A C 1
ATOM 1647 O O . LEU A 1 201 ? 9.627 -5.428 0.262 1.00 92.00 201 LEU A O 1
ATOM 1651 N N . LEU A 1 202 ? 11.211 -7.011 0.445 1.00 88.19 202 LEU A N 1
ATOM 1652 C CA . LEU A 1 202 ? 12.341 -6.111 0.653 1.00 88.19 202 LEU A CA 1
ATOM 1653 C C . LEU A 1 202 ? 13.390 -6.273 -0.450 1.00 88.19 202 LEU A C 1
ATOM 1655 O O . LEU A 1 202 ? 13.485 -7.353 -1.047 1.00 88.19 202 LEU A O 1
ATOM 1659 N N . PRO A 1 203 ? 14.196 -5.228 -0.713 1.00 78.38 203 PRO A N 1
ATOM 1660 C CA . PRO A 1 203 ? 15.370 -5.340 -1.564 1.00 78.38 203 PRO A CA 1
ATOM 1661 C C . PRO A 1 203 ? 16.287 -6.445 -1.045 1.00 78.38 203 PRO A C 1
ATOM 1663 O O . PRO A 1 203 ? 16.704 -6.432 0.112 1.00 78.38 203 PRO A O 1
ATOM 1666 N N . VAL A 1 204 ? 16.597 -7.424 -1.894 1.00 65.50 204 VAL A N 1
ATOM 1667 C CA . VAL A 1 204 ? 17.614 -8.423 -1.565 1.00 65.50 204 VAL A CA 1
ATOM 1668 C C . VAL A 1 204 ? 18.965 -7.732 -1.709 1.00 65.50 204 VAL A C 1
ATOM 1670 O O . VAL A 1 204 ? 19.288 -7.245 -2.793 1.00 65.50 204 VAL A O 1
ATOM 1673 N N . GLU A 1 205 ? 19.756 -7.669 -0.635 1.00 54.94 205 GLU A N 1
ATOM 1674 C CA . GLU A 1 205 ? 21.127 -7.169 -0.733 1.00 54.94 205 GLU A CA 1
ATOM 1675 C C . GLU A 1 205 ? 21.877 -7.979 -1.797 1.00 54.94 205 GLU A C 1
ATOM 1677 O O . GLU A 1 205 ? 22.026 -9.202 -1.683 1.00 54.94 205 GLU A O 1
ATOM 1682 N N . LYS A 1 206 ? 22.382 -7.301 -2.834 1.00 39.78 206 LYS A N 1
ATOM 1683 C CA . LYS A 1 206 ? 23.422 -7.880 -3.680 1.00 39.78 206 LYS A CA 1
ATOM 1684 C C . LYS A 1 206 ? 24.642 -8.066 -2.783 1.00 39.78 206 LYS A C 1
ATOM 1686 O O . LYS A 1 206 ? 25.363 -7.113 -2.501 1.00 39.78 206 LYS A O 1
ATOM 1691 N N . ARG A 1 207 ? 24.859 -9.292 -2.299 1.00 31.08 207 ARG A N 1
ATOM 1692 C CA . ARG A 1 207 ? 26.159 -9.683 -1.747 1.00 31.08 207 ARG A CA 1
ATOM 1693 C C . ARG A 1 207 ? 27.172 -9.550 -2.882 1.00 31.08 207 ARG A C 1
ATOM 1695 O O . ARG A 1 207 ? 27.154 -10.365 -3.803 1.00 31.08 207 ARG A O 1
ATOM 1702 N N . HIS A 1 208 ? 27.961 -8.481 -2.846 1.00 32.81 208 HIS A N 1
ATOM 1703 C CA . HIS A 1 208 ? 29.154 -8.328 -3.672 1.00 32.81 208 HIS A CA 1
ATOM 1704 C C . HIS A 1 208 ? 30.259 -9.268 -3.191 1.00 32.81 208 HIS A C 1
ATOM 1706 O O . HIS A 1 208 ? 30.378 -9.457 -1.957 1.00 32.81 208 HIS A O 1
#

Radius of gyration: 17.99 Å; Cα contacts (8 Å, |Δi|>4): 452; chains: 1; bounding box: 48×44×48 Å

pLDDT: mean 88.57, std 10.82, range [31.08, 97.69]

Solvent-accessible surface area (backbone atoms only — not comparable to full-atom values): 11376 Å² total; per-residue (Å²): 113,45,80,46,30,22,42,61,82,54,57,45,81,45,58,61,81,61,43,78,73,43,59,53,22,32,44,32,38,22,38,74,90,76,70,44,67,43,34,37,32,37,29,45,77,88,36,80,75,42,35,42,37,46,69,55,96,89,64,55,69,73,60,56,28,53,74,32,46,89,40,31,31,44,29,41,83,76,49,76,58,96,64,27,41,35,31,43,35,40,33,19,44,69,48,40,84,75,48,37,27,43,36,32,20,42,82,74,66,49,70,36,30,41,37,35,29,41,86,88,77,66,43,77,39,23,52,64,20,40,34,40,46,72,40,68,94,63,54,40,85,89,75,53,42,43,38,40,34,43,30,37,24,34,79,88,19,44,44,50,41,38,35,36,29,84,49,75,93,43,74,91,62,48,46,77,29,40,74,88,43,41,66,65,61,44,72,77,43,94,65,86,59,70,55,59,52,36,50,61,92,61,72,75,80,80,83,124

Sequence (208 aa):
MKIEYRNYFSNFVIPKEKAELLDEYLVCYVDEATGLPKRIYTVLEGRVDGIDYYLEPGENEAEIAKLYVEGVSVRERMEEVQGLVIERGRYYVKGELVSVGDVVRDMYGNTICIQPLDKATLKPLFKRTTKYFYNYDDYSEEWGYPRIIAAEYNEDGSLDDIRWSPTPGEEQNDECYDSGGFNVLQAQFTKDLSYYLTAHLLPVEKRH

Secondary structure (DSSP, 8-state):
-EEEEEETTT--EE-HHHHTTSSEEEEEEE-TTT--EEEEEEEETTEEEEEEEEPPTT--HHHHHHH-TT-EEEEEEEEEETTEEEEEEEEEETTEEEEEEEEEE-TTS-EEEEEEE-TTT--B-GGG-EEEEEEGGG--TTTSS-EEEEEEE-TTSBEEEEEEESSTT-GGG-EEE-TTTHHHHHTT-SS--GGGGB--SSPPP---

Mean predicted aligned error: 5.89 Å

Nearest PDB structures (foldseek):
  8fia-assembly1_A-2  TM=2.513E-01  e=3.832E-02  Drosophila melanogaster
  7uka-assembly1_A  TM=6.249E-01  e=4.240E+00  Escherichia coli K-12
  5h3x-assembly1_A  TM=3.063E-01  e=4.730E+00  Streptococcus suis
  4r40-assembly1_A  TM=1.987E-01  e=1.866E+00  Yersinia pestis CO92
  8i9p-assembly1_Cd  TM=2.851E-01  e=6.569E+00  Thermochaetoides thermophila DSM 1495

Organism: NCBI:txid1202724